Protein AF-0000000076774028 (afdb_homodimer)

Solvent-accessible surface area (backbone atoms only — not comparable to full-atom values): 18943 Å² total; per-residue (Å²): 120,75,76,62,80,65,64,81,66,74,78,71,76,79,80,78,81,82,82,86,83,81,84,88,82,79,85,92,82,70,87,71,85,62,40,46,76,57,14,47,72,92,68,48,65,67,33,100,79,39,90,52,57,87,68,39,78,46,74,68,21,42,54,43,44,49,37,28,36,72,63,52,28,40,65,53,51,48,52,55,46,70,61,39,60,78,89,48,33,66,61,47,50,52,38,45,36,50,50,24,46,30,36,70,77,33,72,69,63,36,53,42,67,56,51,44,50,49,50,52,50,46,63,61,45,48,61,50,39,52,50,30,52,51,53,49,64,63,50,51,54,59,57,59,52,48,51,52,50,53,57,55,54,58,54,55,61,66,72,105,118,74,79,62,80,65,64,82,67,73,77,71,73,76,77,75,78,79,76,85,76,83,80,83,85,86,75,92,66,78,85,65,70,83,40,53,46,56,11,46,85,77,66,42,74,70,41,102,79,45,89,46,57,90,69,38,74,45,73,68,20,42,55,42,43,50,35,28,37,72,62,49,28,41,66,53,51,49,53,56,46,69,59,40,60,77,88,48,33,65,61,46,51,51,38,44,33,48,49,22,46,31,35,68,76,34,71,72,62,36,52,42,66,57,52,43,50,50,51,52,48,46,60,59,45,49,59,50,39,52,52,33,50,50,53,50,63,64,53,48,55,60,60,54,54,53,52,52,54,53,54,55,57,52,55,58,60,68,72,104

pLDDT: mean 71.49, std 26.14, range [20.41, 97.69]

Structure (mmCIF, N/CA/C/O backbone):
data_AF-0000000076774028-model_v1
#
loop_
_entity.id
_entity.type
_entity.pdbx_description
1 polymer 'LOB domain-containing protein'
#
loop_
_atom_site.group_PDB
_atom_site.id
_atom_site.type_symbol
_atom_site.label_atom_id
_atom_site.label_alt_id
_atom_site.label_comp_id
_atom_site.label_asym_id
_atom_site.label_entity_id
_atom_site.label_seq_id
_atom_site.pdbx_PDB_ins_code
_atom_site.Cartn_x
_atom_site.Cartn_y
_atom_site.Cartn_z
_atom_site.occupancy
_atom_site.B_iso_or_equiv
_atom_site.auth_seq_id
_atom_site.auth_comp_id
_atom_site.auth_asym_id
_atom_site.auth_atom_id
_atom_site.pdbx_PDB_model_num
ATOM 1 N N . VAL A 1 1 ? -5.961 -2.348 17.656 1 23.72 1 VAL A N 1
ATOM 2 C CA . VAL A 1 1 ? -5.375 -2.574 16.344 1 23.72 1 VAL A CA 1
ATOM 3 C C . VAL A 1 1 ? -3.938 -2.066 16.312 1 23.72 1 VAL A C 1
ATOM 5 O O . VAL A 1 1 ? -3.699 -0.855 16.312 1 23.72 1 VAL A O 1
ATOM 8 N N . VAL A 1 2 ? -3.113 -2.629 17.047 1 24.62 2 VAL A N 1
ATOM 9 C CA . VAL A 1 2 ? -1.755 -2.211 17.375 1 24.62 2 VAL A CA 1
ATOM 10 C C . VAL A 1 2 ? -0.896 -2.201 16.125 1 24.62 2 VAL A C 1
ATOM 12 O O . VAL A 1 2 ? -0.731 -3.232 15.469 1 24.62 2 VAL A O 1
ATOM 15 N N . LEU A 1 3 ? -1.086 -1.104 15.469 1 32.94 3 LEU A N 1
ATOM 16 C CA . LEU A 1 3 ? -0.039 -0.969 14.461 1 32.94 3 LEU A CA 1
ATOM 17 C C . LEU A 1 3 ? 1.314 -1.392 15.023 1 32.94 3 LEU A C 1
ATOM 19 O O . LEU A 1 3 ? 1.949 -0.634 15.758 1 32.94 3 LEU A O 1
ATOM 23 N N . ASP A 1 4 ? 1.344 -2.559 15.531 1 26.98 4 ASP A N 1
ATOM 24 C CA . ASP A 1 4 ? 2.652 -3.008 15.992 1 26.98 4 ASP A CA 1
ATOM 25 C C . ASP A 1 4 ? 3.742 -2.66 14.977 1 26.98 4 ASP A C 1
ATOM 27 O O . ASP A 1 4 ? 3.568 -2.873 13.773 1 26.98 4 ASP A O 1
ATOM 31 N N . ARG A 1 5 ? 4.461 -1.726 15.336 1 31.7 5 ARG A N 1
ATOM 32 C CA . ARG A 1 5 ? 5.719 -1.331 14.711 1 31.7 5 ARG A CA 1
ATOM 33 C C . ARG A 1 5 ? 6.508 -2.551 14.25 1 31.7 5 ARG A C 1
ATOM 35 O O . ARG A 1 5 ? 7.434 -2.994 14.938 1 31.7 5 ARG A O 1
ATOM 42 N N . GLN A 1 6 ? 5.848 -3.625 13.891 1 27.67 6 GLN A N 1
ATOM 43 C CA . GLN A 1 6 ? 6.781 -4.668 13.477 1 27.67 6 GLN A CA 1
ATOM 44 C C . GLN A 1 6 ? 7.68 -4.188 12.344 1 27.67 6 GLN A C 1
ATOM 46 O O . GLN A 1 6 ? 7.199 -3.602 11.367 1 27.67 6 GLN A O 1
ATOM 51 N N . ALA A 1 7 ? 8.898 -3.973 12.641 1 30.02 7 ALA A N 1
ATOM 52 C CA . ALA A 1 7 ? 10.008 -3.748 11.703 1 30.02 7 ALA A CA 1
ATOM 53 C C . ALA A 1 7 ? 9.812 -4.555 10.43 1 30.02 7 ALA A C 1
ATOM 55 O O . ALA A 1 7 ? 9.312 -5.684 10.461 1 30.02 7 ALA A O 1
ATOM 56 N N . PRO A 1 8 ? 9.609 -3.871 9.328 1 33.44 8 PRO A N 1
ATOM 57 C CA . PRO A 1 8 ? 9.594 -4.711 8.133 1 33.44 8 PRO A CA 1
ATOM 58 C C . PRO A 1 8 ? 10.57 -5.879 8.219 1 33.44 8 PRO A C 1
ATOM 60 O O . PRO A 1 8 ? 11.758 -5.676 8.492 1 33.44 8 PRO A O 1
ATOM 63 N N . SER A 1 9 ? 10.203 -6.988 8.852 1 29 9 SER A N 1
ATOM 64 C CA . SER A 1 9 ? 11.07 -8.156 8.766 1 29 9 SER A CA 1
ATOM 65 C C . SER A 1 9 ? 11.82 -8.203 7.441 1 29 9 SER A C 1
ATOM 67 O O . SER A 1 9 ? 11.305 -7.75 6.418 1 29 9 SER A O 1
ATOM 69 N N . ALA A 1 10 ? 13.141 -8.43 7.438 1 29.02 10 ALA A N 1
ATOM 70 C CA . ALA A 1 10 ? 14.031 -8.75 6.324 1 29.02 10 ALA A CA 1
ATOM 71 C C . ALA A 1 10 ? 13.328 -9.625 5.289 1 29.02 10 ALA A C 1
ATOM 73 O O . ALA A 1 10 ? 12.711 -10.633 5.637 1 29.02 10 ALA A O 1
ATOM 74 N N . LEU A 1 11 ? 12.766 -9 4.316 1 34.31 11 LEU A N 1
ATOM 75 C CA . LEU A 1 11 ? 12.406 -9.805 3.148 1 34.31 11 LEU A CA 1
ATOM 76 C C . LEU A 1 11 ? 13.352 -10.992 2.998 1 34.31 11 LEU A C 1
ATOM 78 O O . LEU A 1 11 ? 14.562 -10.82 2.877 1 34.31 11 LEU A O 1
ATOM 82 N N . GLY A 1 12 ? 13.117 -12.078 3.691 1 27.77 12 GLY A N 1
ATOM 83 C CA . GLY A 1 12 ? 13.906 -13.297 3.604 1 27.77 12 GLY A CA 1
ATOM 84 C C . GLY A 1 12 ? 14.453 -13.555 2.211 1 27.77 12 GLY A C 1
ATOM 85 O O . GLY A 1 12 ? 13.75 -13.359 1.217 1 27.77 12 GLY A O 1
ATOM 86 N N . THR A 1 13 ? 15.695 -13.602 2.076 1 28.73 13 THR A N 1
ATOM 87 C CA . THR A 1 13 ? 16.453 -14.039 0.912 1 28.73 13 THR A CA 1
ATOM 88 C C . THR A 1 13 ? 15.898 -15.359 0.37 1 28.73 13 THR A C 1
ATOM 90 O O . THR A 1 13 ? 15.773 -16.328 1.11 1 28.73 13 THR A O 1
ATOM 93 N N . ILE A 1 14 ? 15.094 -15.305 -0.607 1 31.23 14 ILE A N 1
ATOM 94 C CA . ILE A 1 14 ? 14.789 -16.562 -1.289 1 31.23 14 ILE A CA 1
ATOM 95 C C . ILE A 1 14 ? 16.094 -17.281 -1.653 1 31.23 14 ILE A C 1
ATOM 97 O O . ILE A 1 14 ? 16.984 -16.688 -2.252 1 31.23 14 ILE A O 1
ATOM 101 N N . ASP A 1 15 ? 16.609 -18.312 -0.866 1 26.03 15 ASP A N 1
ATOM 102 C CA . ASP A 1 15 ? 17.703 -19.203 -1.229 1 26.03 15 ASP A CA 1
ATOM 103 C C . ASP A 1 15 ? 17.406 -19.922 -2.543 1 26.03 15 ASP A C 1
ATOM 105 O O . ASP A 1 15 ? 16.453 -20.703 -2.627 1 26.03 15 ASP A O 1
ATOM 109 N N . GLY A 1 16 ? 17.734 -19.516 -3.697 1 25.73 16 GLY A N 1
ATOM 110 C CA . GLY A 1 16 ? 17.734 -20.156 -5 1 25.73 16 GLY A CA 1
ATOM 111 C C . GLY A 1 16 ? 18.562 -21.438 -5.031 1 25.73 16 GLY A C 1
ATOM 112 O O . GLY A 1 16 ? 19.75 -21.406 -5.359 1 25.73 16 GLY A O 1
ATOM 113 N N . SER A 1 17 ? 18.391 -22.547 -4.234 1 24.58 17 SER A N 1
ATOM 114 C CA . SER A 1 17 ? 19.141 -23.75 -4.535 1 24.58 17 SER A CA 1
ATOM 115 C C . SER A 1 17 ? 18.641 -24.406 -5.816 1 24.58 17 SER A C 1
ATOM 117 O O . SER A 1 17 ? 17.5 -24.859 -5.891 1 24.58 17 SER A O 1
ATOM 119 N N . ALA A 1 18 ? 19.203 -24.234 -7.094 1 25.2 18 ALA A N 1
ATOM 120 C CA . ALA A 1 18 ? 19.109 -24.859 -8.406 1 25.2 18 ALA A CA 1
ATOM 121 C C . ALA A 1 18 ? 19.609 -26.312 -8.367 1 25.2 18 ALA A C 1
ATOM 123 O O . ALA A 1 18 ? 20.812 -26.547 -8.234 1 25.2 18 ALA A O 1
ATOM 124 N N . ALA A 1 19 ? 18.797 -27.422 -8.133 1 22.73 19 ALA A N 1
ATOM 125 C CA . ALA A 1 19 ? 19.188 -28.797 -8.469 1 22.73 19 ALA A CA 1
ATOM 126 C C . ALA A 1 19 ? 19.188 -29.016 -9.977 1 22.73 19 ALA A C 1
ATOM 128 O O . ALA A 1 19 ? 18.266 -28.562 -10.672 1 22.73 19 ALA A O 1
ATOM 129 N N . ALA A 1 20 ? 20.25 -29.641 -10.727 1 22 20 ALA A N 1
ATOM 130 C CA . ALA A 1 20 ? 20.734 -30.062 -12.039 1 22 20 ALA A CA 1
ATOM 131 C C . ALA A 1 20 ? 19.969 -31.281 -12.539 1 22 20 ALA A C 1
ATOM 133 O O . ALA A 1 20 ? 20.469 -32.406 -12.492 1 22 20 ALA A O 1
ATOM 134 N N . ALA A 1 21 ? 18.688 -31.625 -12.523 1 21.19 21 ALA A N 1
ATOM 135 C CA . ALA A 1 21 ? 18.344 -32.969 -13.016 1 21.19 21 ALA A CA 1
ATOM 136 C C . ALA A 1 21 ? 18.406 -33 -14.539 1 21.19 21 ALA A C 1
ATOM 138 O O . ALA A 1 21 ? 17.906 -32.125 -15.219 1 21.19 21 ALA A O 1
ATOM 139 N N . ALA A 1 22 ? 19.062 -34.062 -15.312 1 21.41 22 ALA A N 1
ATOM 140 C CA . ALA A 1 22 ? 19.516 -34.5 -16.625 1 21.41 22 ALA A CA 1
ATOM 141 C C . ALA A 1 22 ? 18.375 -35.188 -17.406 1 21.41 22 ALA A C 1
ATOM 143 O O . ALA A 1 22 ? 18.609 -35.875 -18.391 1 21.41 22 ALA A O 1
ATOM 144 N N . ALA A 1 23 ? 17.031 -35.031 -17.297 1 22.64 23 ALA A N 1
ATOM 145 C CA . ALA A 1 23 ? 16.219 -36.094 -17.875 1 22.64 23 ALA A CA 1
ATOM 146 C C . ALA A 1 23 ? 16.297 -36.094 -19.406 1 22.64 23 ALA A C 1
ATOM 148 O O . ALA A 1 23 ? 16.531 -35.031 -20 1 22.64 23 ALA A O 1
ATOM 149 N N . ALA A 1 24 ? 16.062 -37.281 -20.188 1 24.08 24 ALA A N 1
ATOM 150 C CA . ALA A 1 24 ? 16.25 -37.938 -21.469 1 24.08 24 ALA A CA 1
ATOM 151 C C . ALA A 1 24 ? 15.055 -37.719 -22.391 1 24.08 24 ALA A C 1
ATOM 153 O O . ALA A 1 24 ? 13.938 -38.156 -22.109 1 24.08 24 ALA A O 1
ATOM 154 N N . GLY A 1 25 ? 14.742 -36.469 -23.172 1 25.8 25 GLY A N 1
ATOM 155 C CA . GLY A 1 25 ? 13.734 -36.125 -24.172 1 25.8 25 GLY A CA 1
ATOM 156 C C . GLY A 1 25 ? 13.812 -36.969 -25.422 1 25.8 25 GLY A C 1
ATOM 157 O O . GLY A 1 25 ? 14.812 -36.938 -26.141 1 25.8 25 GLY A O 1
ATOM 158 N N . GLY A 1 26 ? 13.07 -38 -25.578 1 25.94 26 GLY A N 1
ATOM 159 C CA . GLY A 1 26 ? 12.852 -38.719 -26.828 1 25.94 26 GLY A CA 1
ATOM 160 C C . GLY A 1 26 ? 12.281 -37.844 -27.922 1 25.94 26 GLY A C 1
ATOM 161 O O . GLY A 1 26 ? 11.922 -36.688 -27.688 1 25.94 26 GLY A O 1
ATOM 162 N N . VAL A 1 27 ? 11.125 -38.156 -28.953 1 28.19 27 VAL A N 1
ATOM 163 C CA . VAL A 1 27 ? 10.781 -38.062 -30.375 1 28.19 27 VAL A CA 1
ATOM 164 C C . VAL A 1 27 ? 10.258 -36.656 -30.688 1 28.19 27 VAL A C 1
ATOM 166 O O . VAL A 1 27 ? 9.977 -35.875 -29.766 1 28.19 27 VAL A O 1
ATOM 169 N N . ALA A 1 28 ? 8.922 -36.469 -31.625 1 33.41 28 ALA A N 1
ATOM 170 C CA . ALA A 1 28 ? 8.633 -35.469 -32.625 1 33.41 28 ALA A CA 1
ATOM 171 C C . ALA A 1 28 ? 8.555 -34.062 -32 1 33.41 28 ALA A C 1
ATOM 173 O O . ALA A 1 28 ? 8.016 -33.906 -30.906 1 33.41 28 ALA A O 1
ATOM 174 N N . ALA A 1 29 ? 8.859 -32.906 -32.812 1 32.91 29 ALA A N 1
ATOM 175 C CA . ALA A 1 29 ? 9.82 -31.875 -32.5 1 32.91 29 ALA A CA 1
ATOM 176 C C . ALA A 1 29 ? 9.117 -30.625 -31.969 1 32.91 29 ALA A C 1
ATOM 178 O O . ALA A 1 29 ? 9.57 -30 -31.016 1 32.91 29 ALA A O 1
ATOM 179 N N . GLY A 1 30 ? 8.148 -29.859 -32.969 1 32.75 30 GLY A N 1
ATOM 180 C CA . GLY A 1 30 ? 8.109 -28.406 -32.875 1 32.75 30 GLY A CA 1
ATOM 181 C C . GLY A 1 30 ? 7.344 -27.906 -31.656 1 32.75 30 GLY A C 1
ATOM 182 O O . GLY A 1 30 ? 7.355 -28.547 -30.594 1 32.75 30 GLY A O 1
ATOM 183 N N . VAL A 1 31 ? 5.855 -26.969 -31.688 1 39.97 31 VAL A N 1
ATOM 184 C CA . VAL A 1 31 ? 6.273 -25.75 -31 1 39.97 31 VAL A CA 1
ATOM 185 C C . VAL A 1 31 ? 6.508 -26.047 -29.516 1 39.97 31 VAL A C 1
ATOM 187 O O . VAL A 1 31 ? 5.57 -26.406 -28.797 1 39.97 31 VAL A O 1
ATOM 190 N N . ALA A 1 32 ? 7.055 -26.578 -29.031 1 44.78 32 ALA A N 1
ATOM 191 C CA . ALA A 1 32 ? 6.875 -27.328 -27.781 1 44.78 32 ALA A CA 1
ATOM 192 C C . ALA A 1 32 ? 6.133 -26.5 -26.75 1 44.78 32 ALA A C 1
ATOM 194 O O . ALA A 1 32 ? 6.637 -26.281 -25.641 1 44.78 32 ALA A O 1
ATOM 195 N N . GLY A 1 33 ? 5.184 -25.375 -26.828 1 53.81 33 GLY A N 1
ATOM 196 C CA . GLY A 1 33 ? 5.051 -24.719 -25.547 1 53.81 33 GLY A CA 1
ATOM 197 C C . GLY A 1 33 ? 4.137 -25.453 -24.578 1 53.81 33 GLY A C 1
ATOM 198 O O . GLY A 1 33 ? 2.938 -25.578 -24.828 1 53.81 33 GLY A O 1
ATOM 199 N N . SER A 1 34 ? 4.105 -26.125 -23.531 1 56.19 34 SER A N 1
ATOM 200 C CA . SER A 1 34 ? 3.951 -26.875 -22.297 1 56.19 34 SER A CA 1
ATOM 201 C C . SER A 1 34 ? 3.303 -26.016 -21.203 1 56.19 34 SER A C 1
ATOM 203 O O . SER A 1 34 ? 3.502 -24.812 -21.156 1 56.19 34 SER A O 1
ATOM 205 N N . PRO A 1 35 ? 3.414 -26.641 -19.812 1 66 35 PRO A N 1
ATOM 206 C CA . PRO A 1 35 ? 2.73 -26.219 -18.578 1 66 35 PRO A CA 1
ATOM 207 C C . PRO A 1 35 ? 3.184 -24.844 -18.094 1 66 35 PRO A C 1
ATOM 209 O O . PRO A 1 35 ? 4.387 -24.562 -18.031 1 66 35 PRO A O 1
ATOM 212 N N . CYS A 1 36 ? 2.717 -23.75 -17.281 1 61.78 36 CYS A N 1
ATOM 213 C CA . CYS A 1 36 ? 2.691 -22.594 -16.375 1 61.78 36 CYS A CA 1
ATOM 214 C C . CYS A 1 36 ? 1.339 -22.469 -15.688 1 61.78 36 CYS A C 1
ATOM 216 O O . CYS A 1 36 ? 0.417 -23.234 -15.977 1 61.78 36 CYS A O 1
ATOM 218 N N . GLY A 1 37 ? -0.273 -22.406 -15.812 1 57.94 37 GLY A N 1
ATOM 219 C CA . GLY A 1 37 ? -0.518 -21.547 -14.656 1 57.94 37 GLY A CA 1
ATOM 220 C C . GLY A 1 37 ? -0.641 -22.328 -13.359 1 57.94 37 GLY A C 1
ATOM 221 O O . GLY A 1 37 ? -1.404 -21.953 -12.469 1 57.94 37 GLY A O 1
ATOM 222 N N . ALA A 1 38 ? 1.587 -21.594 -12.438 1 58.78 38 ALA A N 1
ATOM 223 C CA . ALA A 1 38 ? 2.096 -22.391 -11.32 1 58.78 38 ALA A CA 1
ATOM 224 C C . ALA A 1 38 ? 2.23 -23.859 -11.711 1 58.78 38 ALA A C 1
ATOM 226 O O . ALA A 1 38 ? 1.266 -24.484 -12.164 1 58.78 38 ALA A O 1
ATOM 227 N N . CYS A 1 39 ? 2.645 -23.906 -12.789 1 62.38 39 CYS A N 1
ATOM 228 C CA . CYS A 1 39 ? 2.477 -24.953 -13.781 1 62.38 39 CYS A CA 1
ATOM 229 C C . CYS A 1 39 ? 1.551 -26.047 -13.266 1 62.38 39 CYS A C 1
ATOM 231 O O . CYS A 1 39 ? 1.8 -26.641 -12.211 1 62.38 39 CYS A O 1
ATOM 233 N N . LYS A 1 40 ? 0.585 -26.219 -13.336 1 55.66 40 LYS A N 1
ATOM 234 C CA . LYS A 1 40 ? -0.277 -27.219 -12.719 1 55.66 40 LYS A CA 1
ATOM 235 C C . LYS A 1 40 ? -0.469 -26.938 -11.234 1 55.66 40 LYS A C 1
ATOM 237 O O . LYS A 1 40 ? 0.408 -27.234 -10.422 1 55.66 40 LYS A O 1
ATOM 242 N N . PHE A 1 41 ? -0.557 -25.875 -11.016 1 58.47 41 PHE A N 1
ATOM 243 C CA . PHE A 1 41 ? -0.371 -25.203 -9.734 1 58.47 41 PHE A CA 1
ATOM 244 C C . PHE A 1 41 ? 0.012 -26.203 -8.648 1 58.47 41 PHE A C 1
ATOM 246 O O . PHE A 1 41 ? -0.857 -26.812 -8.039 1 58.47 41 PHE A O 1
ATOM 253 N N . LEU A 1 42 ? 1.742 -26.359 -8.82 1 58.03 42 LEU A N 1
ATOM 254 C CA . LEU A 1 42 ? 2.762 -26.969 -7.973 1 58.03 42 LEU A CA 1
ATOM 255 C C . LEU A 1 42 ? 2.916 -28.453 -8.289 1 58.03 42 LEU A C 1
ATOM 257 O O . LEU A 1 42 ? 3.609 -29.172 -7.57 1 58.03 42 LEU A O 1
ATOM 261 N N . ARG A 1 43 ? 1.459 -28.812 -10.07 1 82.12 43 ARG A N 1
ATOM 262 C CA . ARG A 1 43 ? 1.806 -30.156 -10.523 1 82.12 43 ARG A CA 1
ATOM 263 C C . ARG A 1 43 ? 2.482 -30.125 -11.883 1 82.12 43 ARG A C 1
ATOM 265 O O . ARG A 1 43 ? 2.1 -30.859 -12.797 1 82.12 43 ARG A O 1
ATOM 272 N N . ARG A 1 44 ? 3.305 -29.594 -12.117 1 57.66 44 ARG A N 1
ATOM 273 C CA . ARG A 1 44 ? 4.062 -28.734 -13.023 1 57.66 44 ARG A CA 1
ATOM 274 C C . ARG A 1 44 ? 4.684 -29.562 -14.148 1 57.66 44 ARG A C 1
ATOM 276 O O . ARG A 1 44 ? 5.617 -30.328 -13.922 1 57.66 44 ARG A O 1
ATOM 283 N N . ARG A 1 45 ? 4.602 -29.938 -15.406 1 80.69 45 ARG A N 1
ATOM 284 C CA . ARG A 1 45 ? 5.496 -30.297 -16.5 1 80.69 45 ARG A CA 1
ATOM 285 C C . ARG A 1 45 ? 5.828 -29.078 -17.359 1 80.69 45 ARG A C 1
ATOM 287 O O . ARG A 1 45 ? 5.758 -29.141 -18.578 1 80.69 45 ARG A O 1
ATOM 294 N N . CYS A 1 46 ? 7.102 -28.188 -16.266 1 86.62 46 CYS A N 1
ATOM 295 C CA . CYS A 1 46 ? 7.461 -26.875 -16.766 1 86.62 46 CYS A CA 1
ATOM 296 C C . CYS A 1 46 ? 8.016 -26.969 -18.188 1 86.62 46 CYS A C 1
ATOM 298 O O . CYS A 1 46 ? 8.75 -27.906 -18.5 1 86.62 46 CYS A O 1
ATOM 300 N N . VAL A 1 47 ? 7.758 -25.828 -18.844 1 89.81 47 VAL A N 1
ATOM 301 C CA . VAL A 1 47 ? 8.438 -25.656 -20.125 1 89.81 47 VAL A CA 1
ATOM 302 C C . VAL A 1 47 ? 9.727 -24.859 -19.922 1 89.81 47 VAL A C 1
ATOM 304 O O . VAL A 1 47 ? 9.938 -24.266 -18.859 1 89.81 47 VAL A O 1
ATOM 307 N N . ALA A 1 48 ? 10.711 -24.766 -20.859 1 88.38 48 ALA A N 1
ATOM 308 C CA . ALA A 1 48 ? 12.016 -24.125 -20.734 1 88.38 48 ALA A CA 1
ATOM 309 C C . ALA A 1 48 ? 11.867 -22.641 -20.391 1 88.38 48 ALA A C 1
ATOM 311 O O . ALA A 1 48 ? 12.68 -22.094 -19.641 1 88.38 48 ALA A O 1
ATOM 312 N N . GLU A 1 49 ? 10.727 -22.016 -20.703 1 87.06 49 GLU A N 1
ATOM 313 C CA . GLU A 1 49 ? 10.609 -20.562 -20.531 1 87.06 49 GLU A CA 1
ATOM 314 C C . GLU A 1 49 ? 9.547 -20.219 -19.484 1 87.06 49 GLU A C 1
ATOM 316 O O . GLU A 1 49 ? 8.938 -19.156 -19.562 1 87.06 49 GLU A O 1
ATOM 321 N N . CYS A 1 50 ? 9.562 -21.094 -18.562 1 91.94 50 CYS A N 1
ATOM 322 C CA . CYS A 1 50 ? 8.516 -20.875 -17.578 1 91.94 50 CYS A CA 1
ATOM 323 C C . CYS A 1 50 ? 8.812 -19.625 -16.734 1 91.94 50 CYS A C 1
ATOM 325 O O . CYS A 1 50 ? 9.852 -19.562 -16.078 1 91.94 50 CYS A O 1
ATOM 327 N N . VAL A 1 51 ? 7.812 -18.766 -16.516 1 91.94 51 VAL A N 1
ATOM 328 C CA . VAL A 1 51 ? 8.031 -17.469 -15.906 1 91.94 51 VAL A CA 1
ATOM 329 C C . VAL A 1 51 ? 8.094 -17.609 -14.383 1 91.94 51 VAL A C 1
ATOM 331 O O . VAL A 1 51 ? 8.641 -16.75 -13.695 1 91.94 51 VAL A O 1
ATOM 334 N N . PHE A 1 52 ? 7.629 -18.75 -13.82 1 94.25 52 PHE A N 1
ATOM 335 C CA . PHE A 1 52 ? 7.48 -18.906 -12.383 1 94.25 52 PHE A CA 1
ATOM 336 C C . PHE A 1 52 ? 8.555 -19.828 -11.82 1 94.25 52 PHE A C 1
ATOM 338 O O . PHE A 1 52 ? 8.891 -19.75 -10.633 1 94.25 52 PHE A O 1
ATOM 345 N N . ALA A 1 53 ? 9.117 -20.672 -12.734 1 92.19 53 ALA A N 1
ATOM 346 C CA . ALA A 1 53 ? 10.008 -21.75 -12.312 1 92.19 53 ALA A CA 1
ATOM 347 C C . ALA A 1 53 ? 11.18 -21.203 -11.492 1 92.19 53 ALA A C 1
ATOM 349 O O . ALA A 1 53 ? 11.562 -21.797 -10.484 1 92.19 53 ALA A O 1
ATOM 350 N N . PRO A 1 54 ? 11.773 -20.094 -11.836 1 91.56 54 PRO A N 1
ATOM 351 C CA . PRO A 1 54 ? 12.938 -19.609 -11.086 1 91.56 54 PRO A CA 1
ATOM 352 C C . PRO A 1 54 ? 12.578 -19.172 -9.664 1 91.56 54 PRO A C 1
ATOM 354 O O . PRO A 1 54 ? 13.461 -19.062 -8.812 1 91.56 54 PRO A O 1
ATOM 357 N N . TYR A 1 55 ? 11.227 -19 -9.414 1 93.44 55 TYR A N 1
ATOM 358 C CA . TYR A 1 55 ? 10.898 -18.281 -8.188 1 93.44 55 TYR A CA 1
ATOM 359 C C . TYR A 1 55 ? 10.125 -19.156 -7.219 1 93.44 55 TYR A C 1
ATOM 361 O O . TYR A 1 55 ? 10.047 -18.859 -6.027 1 93.44 55 TYR A O 1
ATOM 369 N N . PHE A 1 56 ? 9.539 -20.203 -7.676 1 93.81 56 PHE A N 1
ATOM 370 C CA . PHE A 1 56 ? 8.586 -20.922 -6.84 1 93.81 56 PHE A CA 1
ATOM 371 C C . PHE A 1 56 ? 8.891 -22.422 -6.824 1 93.81 56 PHE A C 1
ATOM 373 O O . PHE A 1 56 ? 7.98 -23.25 -6.734 1 93.81 56 PHE A O 1
ATOM 380 N N . SER A 1 57 ? 10.086 -22.859 -6.992 1 84.94 57 SER A N 1
ATOM 381 C CA . SER A 1 57 ? 10.469 -24.266 -7.094 1 84.94 57 SER A CA 1
ATOM 382 C C . SER A 1 57 ? 10.578 -24.906 -5.715 1 84.94 57 SER A C 1
ATOM 384 O O . SER A 1 57 ? 10.531 -26.125 -5.59 1 84.94 57 SER A O 1
ATOM 386 N N . SER A 1 58 ? 10.695 -24.141 -4.531 1 86.25 58 SER A N 1
ATOM 387 C CA . SER A 1 58 ? 10.82 -24.641 -3.164 1 86.25 58 SER A CA 1
ATOM 388 C C . SER A 1 58 ? 9.453 -24.781 -2.504 1 86.25 58 SER A C 1
ATOM 390 O O . SER A 1 58 ? 8.445 -24.312 -3.043 1 86.25 58 SER A O 1
ATOM 392 N N . ASP A 1 59 ? 9.477 -25.578 -1.485 1 86.5 59 ASP A N 1
ATOM 393 C CA . ASP A 1 59 ? 8.219 -25.672 -0.745 1 86.5 59 ASP A CA 1
ATOM 394 C C . ASP A 1 59 ? 7.734 -24.297 -0.309 1 86.5 59 ASP A C 1
ATOM 396 O O . ASP A 1 59 ? 6.531 -24.016 -0.344 1 86.5 59 ASP A O 1
ATOM 400 N N . GLN A 1 60 ? 8.703 -23.516 0.144 1 90.25 60 GLN A N 1
ATOM 401 C CA . GLN A 1 60 ? 8.359 -22.141 0.491 1 90.25 60 GLN A CA 1
ATOM 402 C C . GLN A 1 60 ? 7.82 -21.375 -0.72 1 90.25 60 GLN A C 1
ATOM 404 O O . GLN A 1 60 ? 6.895 -20.578 -0.594 1 90.25 60 GLN A O 1
ATOM 409 N N . GLY A 1 61 ? 8.383 -21.734 -1.723 1 93 61 GLY A N 1
ATOM 410 C CA . GLY A 1 61 ? 7.91 -21.125 -2.961 1 93 61 GLY A CA 1
ATOM 411 C C . GLY A 1 61 ? 6.488 -21.531 -3.312 1 93 61 GLY A C 1
ATOM 412 O O . GLY A 1 61 ? 5.707 -20.703 -3.783 1 93 61 GLY A O 1
ATOM 413 N N . ALA A 1 62 ? 6.242 -22.844 -3.074 1 93.5 62 ALA A N 1
ATOM 414 C CA . ALA A 1 62 ? 4.891 -23.312 -3.367 1 93.5 62 ALA A CA 1
ATOM 415 C C . ALA A 1 62 ? 3.859 -22.594 -2.5 1 93.5 62 ALA A C 1
ATOM 417 O O . ALA A 1 62 ? 2.773 -22.25 -2.973 1 93.5 62 ALA A O 1
ATOM 418 N N . ALA A 1 63 ? 4.191 -22.406 -1.201 1 95.06 63 ALA A N 1
ATOM 419 C CA . ALA A 1 63 ? 3.285 -21.703 -0.298 1 95.06 63 ALA A CA 1
ATOM 420 C C . ALA A 1 63 ? 3.102 -20.25 -0.723 1 95.06 63 ALA A C 1
ATOM 422 O O . ALA A 1 63 ? 1.991 -19.719 -0.666 1 95.06 63 ALA A O 1
ATOM 423 N N . ARG A 1 64 ? 4.195 -19.641 -1.09 1 95.81 64 ARG A N 1
ATOM 424 C CA . ARG A 1 64 ? 4.145 -18.266 -1.562 1 95.81 64 ARG A CA 1
ATOM 425 C C . ARG A 1 64 ? 3.275 -18.141 -2.809 1 95.81 64 ARG A C 1
ATOM 427 O O . ARG A 1 64 ? 2.475 -17.219 -2.926 1 95.81 64 ARG A O 1
ATOM 434 N N . PHE A 1 65 ? 3.436 -19.125 -3.613 1 96.75 65 PHE A N 1
ATOM 435 C CA . PHE A 1 65 ? 2.637 -19.062 -4.832 1 96.75 65 PHE A CA 1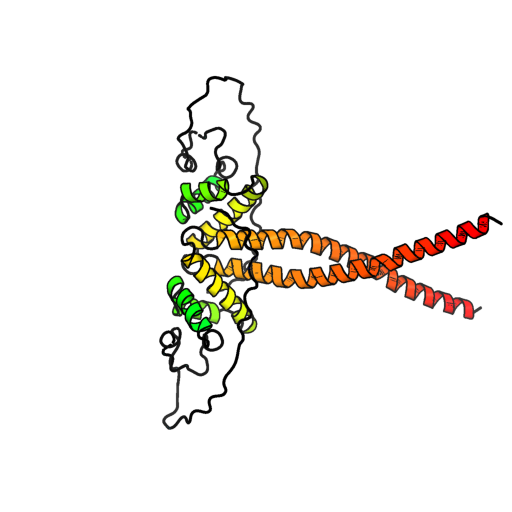
ATOM 436 C C . PHE A 1 65 ? 1.16 -19.281 -4.523 1 96.75 65 PHE A C 1
ATOM 438 O O . PHE A 1 65 ? 0.29 -18.703 -5.168 1 96.75 65 PHE A O 1
ATOM 445 N N . ALA A 1 66 ? 0.958 -20.172 -3.568 1 97.44 66 ALA A N 1
ATOM 446 C CA . ALA A 1 66 ? -0.436 -20.406 -3.199 1 97.44 66 ALA A CA 1
ATOM 447 C C . ALA A 1 66 ? -1.121 -19.109 -2.797 1 97.44 66 ALA A C 1
ATOM 449 O O . ALA A 1 66 ? -2.285 -18.875 -3.137 1 97.44 66 ALA A O 1
ATOM 450 N N . ALA A 1 67 ? -0.387 -18.266 -2.029 1 97.38 67 ALA A N 1
ATOM 451 C CA . ALA A 1 67 ? -0.93 -16.953 -1.645 1 97.38 67 ALA A CA 1
ATOM 452 C C . ALA A 1 67 ? -1.182 -16.078 -2.871 1 97.38 67 ALA A C 1
ATOM 454 O O . ALA A 1 67 ? -2.236 -15.453 -2.986 1 97.38 67 ALA A O 1
ATOM 455 N N . ILE A 1 68 ? -0.239 -16.094 -3.744 1 97.56 68 ILE A N 1
ATOM 456 C CA . ILE A 1 68 ? -0.348 -15.32 -4.973 1 97.56 68 ILE A CA 1
ATOM 457 C C . ILE A 1 68 ? -1.552 -15.797 -5.781 1 97.56 68 ILE A C 1
ATOM 459 O O . ILE A 1 68 ? -2.326 -14.977 -6.289 1 97.56 68 ILE A O 1
ATOM 463 N N . HIS A 1 69 ? -1.624 -17.078 -5.844 1 97.56 69 HIS A N 1
ATOM 464 C CA . HIS A 1 69 ? -2.697 -17.672 -6.633 1 97.56 69 HIS A CA 1
ATOM 465 C C . HIS A 1 69 ? -4.066 -17.312 -6.066 1 97.56 69 HIS A C 1
ATOM 467 O O . HIS A 1 69 ? -4.996 -17.016 -6.824 1 97.56 69 HIS A O 1
ATOM 473 N N . LYS A 1 70 ? -4.133 -17.391 -4.797 1 97.25 70 LYS A N 1
ATOM 474 C CA . LYS A 1 70 ? -5.41 -17.109 -4.152 1 97.25 70 LYS A CA 1
ATOM 475 C C . LYS A 1 70 ? -5.824 -15.664 -4.359 1 97.25 70 LYS A C 1
ATOM 477 O O . LYS A 1 70 ? -7.012 -15.367 -4.539 1 97.25 70 LYS A O 1
ATOM 482 N N . VAL A 1 71 ? -4.867 -14.719 -4.324 1 96.5 71 VAL A N 1
ATOM 483 C CA . VAL A 1 71 ? -5.18 -13.289 -4.309 1 96.5 71 VAL A CA 1
ATOM 484 C C . VAL A 1 71 ? -5.203 -12.75 -5.734 1 96.5 71 VAL A C 1
ATOM 486 O O . VAL A 1 71 ? -6.098 -11.984 -6.105 1 96.5 71 VAL A O 1
ATOM 489 N N . PHE A 1 72 ? -4.289 -13.188 -6.582 1 96.62 72 PHE A N 1
ATOM 490 C CA . PHE A 1 72 ? -4.113 -12.547 -7.879 1 96.62 72 PHE A CA 1
ATOM 491 C C . PHE A 1 72 ? -4.484 -13.508 -9.008 1 96.62 72 PHE A C 1
ATOM 493 O O . PHE A 1 72 ? -4.867 -13.07 -10.094 1 96.62 72 PHE A O 1
ATOM 500 N N . GLY A 1 73 ? -4.348 -14.742 -8.797 1 97 73 GLY A N 1
ATOM 501 C CA . GLY A 1 73 ? -4.402 -15.719 -9.883 1 97 73 GLY A CA 1
ATOM 502 C C . GLY A 1 73 ? -3.084 -15.867 -10.617 1 97 73 GLY A C 1
ATOM 503 O O . GLY A 1 73 ? -2.328 -14.906 -10.75 1 97 73 GLY A O 1
ATOM 504 N N . ALA A 1 74 ? -2.838 -17.078 -10.969 1 95.06 74 ALA A N 1
ATOM 505 C CA . ALA A 1 74 ? -1.591 -17.406 -11.656 1 95.06 74 ALA A CA 1
ATOM 506 C C . ALA A 1 74 ? -1.439 -16.594 -12.938 1 95.06 74 ALA A C 1
ATOM 508 O O . ALA A 1 74 ? -0.344 -16.125 -13.258 1 95.06 74 ALA A O 1
ATOM 509 N N . SER A 1 75 ? -2.605 -16.375 -13.695 1 94.25 75 SER A N 1
ATOM 510 C CA . SER A 1 75 ? -2.551 -15.688 -14.984 1 94.25 75 SER A CA 1
ATOM 511 C C . SER A 1 75 ? -2.176 -14.219 -14.812 1 94.25 75 SER A C 1
ATOM 513 O O . SER A 1 75 ? -1.354 -13.695 -15.562 1 94.25 75 SER A O 1
ATOM 515 N N . ASN A 1 76 ? -2.771 -13.625 -13.758 1 95.94 76 ASN A N 1
ATOM 516 C CA . ASN A 1 76 ? -2.477 -12.219 -13.516 1 95.94 76 ASN A CA 1
ATOM 517 C C . ASN A 1 76 ? -1.04 -12.023 -13.031 1 95.94 76 ASN A C 1
ATOM 519 O O . ASN A 1 76 ? -0.385 -11.047 -13.406 1 95.94 76 ASN A O 1
ATOM 523 N N . ALA A 1 77 ? -0.579 -12.898 -12.211 1 96.31 77 ALA A N 1
ATOM 524 C CA . ALA A 1 77 ? 0.808 -12.828 -11.758 1 96.31 77 ALA A CA 1
ATOM 525 C C . ALA A 1 77 ? 1.776 -12.984 -12.93 1 96.31 77 ALA A C 1
ATOM 527 O O . ALA A 1 77 ? 2.787 -12.281 -13 1 96.31 77 ALA A O 1
ATOM 528 N N . ALA A 1 78 ? 1.455 -13.945 -13.875 1 94.5 78 ALA A N 1
ATOM 529 C CA . ALA A 1 78 ? 2.314 -14.172 -15.031 1 94.5 78 ALA A CA 1
ATOM 530 C C . ALA A 1 78 ? 2.363 -12.938 -15.922 1 94.5 78 ALA A C 1
ATOM 532 O O . ALA A 1 78 ? 3.428 -12.57 -16.422 1 94.5 78 ALA A O 1
ATOM 533 N N . LYS A 1 79 ? 1.15 -12.328 -16.109 1 93.81 79 LYS A N 1
ATOM 534 C CA . LYS A 1 79 ? 1.069 -11.125 -16.922 1 93.81 79 LYS A CA 1
ATOM 535 C C . LYS A 1 79 ? 1.922 -10 -16.328 1 93.81 79 LYS A C 1
ATOM 537 O O . LYS A 1 79 ? 2.629 -9.305 -17.062 1 93.81 79 LYS A O 1
ATOM 542 N N . LEU A 1 80 ? 1.885 -9.898 -15.008 1 93.75 80 LEU A N 1
ATOM 543 C CA . LEU A 1 80 ? 2.652 -8.859 -14.328 1 93.75 80 LEU A CA 1
ATOM 544 C C . LEU A 1 80 ? 4.148 -9.062 -14.539 1 93.75 80 LEU A C 1
ATOM 546 O O . LEU A 1 80 ? 4.863 -8.125 -14.891 1 93.75 80 LEU A O 1
ATOM 550 N N . LEU A 1 81 ? 4.586 -10.227 -14.383 1 93.38 81 LEU A N 1
ATOM 551 C CA . LEU A 1 81 ? 6.008 -10.539 -14.492 1 93.38 81 LEU A CA 1
ATOM 552 C C . LEU A 1 81 ? 6.477 -10.414 -15.938 1 93.38 81 LEU A C 1
ATOM 554 O O . LEU A 1 81 ? 7.613 -10.008 -16.188 1 93.38 81 LEU A O 1
ATOM 558 N N . ALA A 1 82 ? 5.555 -10.82 -16.844 1 89.19 82 ALA A N 1
ATOM 559 C CA . ALA A 1 82 ? 5.906 -10.789 -18.266 1 89.19 82 ALA A CA 1
ATOM 560 C C . ALA A 1 82 ? 6.164 -9.359 -18.734 1 89.19 82 ALA A C 1
ATOM 562 O O . ALA A 1 82 ? 6.891 -9.141 -19.703 1 89.19 82 ALA A O 1
ATOM 563 N N . HIS A 1 83 ? 5.574 -8.344 -17.984 1 89.06 83 HIS A N 1
ATOM 564 C CA . HIS A 1 83 ? 5.688 -6.945 -18.391 1 89.06 83 HIS A CA 1
ATOM 565 C C . HIS A 1 83 ? 6.934 -6.301 -17.797 1 89.06 83 HIS A C 1
ATOM 567 O O . HIS A 1 83 ? 7.273 -5.164 -18.125 1 89.06 83 HIS A O 1
ATOM 573 N N . LEU A 1 84 ? 7.652 -7.016 -17 1 91.5 84 LEU A N 1
ATOM 574 C CA . LEU A 1 84 ? 8.812 -6.441 -16.312 1 91.5 84 LEU A CA 1
ATOM 575 C C . LEU A 1 84 ? 10.109 -6.953 -16.922 1 91.5 84 LEU A C 1
ATOM 577 O O . LEU A 1 84 ? 10.188 -8.102 -17.359 1 91.5 84 LEU A O 1
ATOM 581 N N . PRO A 1 85 ? 11.117 -5.988 -17.078 1 92.88 85 PRO A N 1
ATOM 582 C CA . PRO A 1 85 ? 12.438 -6.504 -17.422 1 92.88 85 PRO A CA 1
ATOM 583 C C . PRO A 1 85 ? 12.891 -7.633 -16.5 1 92.88 85 PRO A C 1
ATOM 585 O O . PRO A 1 85 ? 12.562 -7.641 -15.312 1 92.88 85 PRO A O 1
ATOM 588 N N . LEU A 1 86 ? 13.586 -8.625 -17.078 1 92.31 86 LEU A N 1
ATOM 589 C CA . LEU A 1 86 ? 14.023 -9.805 -16.344 1 92.31 86 LEU A CA 1
ATOM 590 C C . LEU A 1 86 ? 14.727 -9.414 -15.055 1 92.31 86 LEU A C 1
ATOM 592 O O . LEU A 1 86 ? 14.57 -10.094 -14.031 1 92.31 86 LEU A O 1
ATOM 596 N N . ALA A 1 87 ? 15.5 -8.344 -14.875 1 92.25 87 ALA A N 1
ATOM 597 C CA . ALA A 1 87 ? 16.312 -7.918 -13.734 1 92.25 87 ALA A CA 1
ATOM 598 C C . ALA A 1 87 ? 15.422 -7.492 -12.57 1 92.25 87 ALA A C 1
ATOM 600 O O . ALA A 1 87 ? 15.875 -7.453 -11.422 1 92.25 87 ALA A O 1
ATOM 601 N N . ASP A 1 88 ? 14.172 -7.102 -13.016 1 93.56 88 ASP A N 1
ATOM 602 C CA . ASP A 1 88 ? 13.281 -6.566 -11.992 1 93.56 88 ASP A CA 1
ATOM 603 C C . ASP A 1 88 ? 12.305 -7.637 -11.5 1 93.56 88 ASP A C 1
ATOM 605 O O . ASP A 1 88 ? 11.578 -7.426 -10.523 1 93.56 88 ASP A O 1
ATOM 609 N N . ARG A 1 89 ? 12.266 -8.758 -12.078 1 94.12 89 ARG A N 1
ATOM 610 C CA . ARG A 1 89 ? 11.219 -9.742 -11.828 1 94.12 89 ARG A CA 1
ATOM 611 C C . ARG A 1 89 ? 11.352 -10.336 -10.43 1 94.12 89 ARG A C 1
ATOM 613 O O . ARG A 1 89 ? 10.352 -10.609 -9.766 1 94.12 89 ARG A O 1
ATOM 620 N N . CYS A 1 90 ? 12.617 -10.539 -1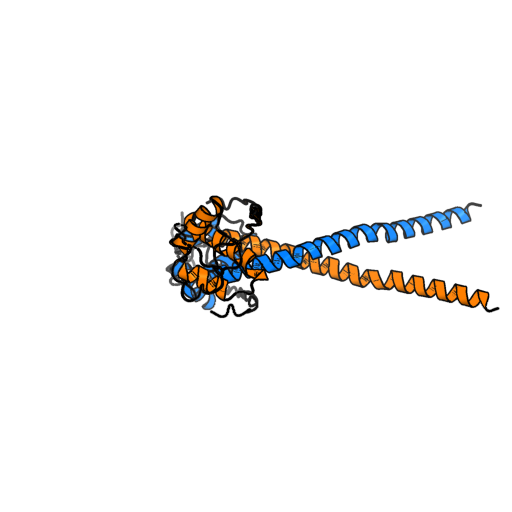0.023 1 92.56 90 CYS A N 1
ATOM 621 C CA . CYS A 1 90 ? 12.805 -11.125 -8.695 1 92.56 90 CYS A CA 1
ATOM 622 C C . CYS A 1 90 ? 12.188 -10.242 -7.617 1 92.56 90 CYS A C 1
ATOM 624 O O . CYS A 1 90 ? 11.438 -10.727 -6.77 1 92.56 90 CYS A O 1
ATOM 626 N N . GLU A 1 91 ? 12.492 -8.953 -7.742 1 92.81 91 GLU A N 1
ATOM 627 C CA . GLU A 1 91 ? 11.953 -8.016 -6.758 1 92.81 91 GLU A CA 1
ATOM 628 C C . GLU A 1 91 ? 10.438 -7.906 -6.875 1 92.81 91 GLU A C 1
ATOM 630 O O . GLU A 1 91 ? 9.734 -7.777 -5.867 1 92.81 91 GLU A O 1
ATOM 635 N N . ALA A 1 92 ? 9.969 -7.957 -8.016 1 95.19 92 ALA A N 1
ATOM 636 C CA . ALA A 1 92 ? 8.531 -7.879 -8.242 1 95.19 92 ALA A CA 1
ATOM 637 C C . ALA A 1 92 ? 7.816 -9.086 -7.629 1 95.19 92 ALA A C 1
ATOM 639 O O . ALA A 1 92 ? 6.723 -8.953 -7.074 1 95.19 92 ALA A O 1
ATOM 640 N N . VAL A 1 93 ? 8.438 -10.289 -7.785 1 95.69 93 VAL A N 1
ATOM 641 C CA . VAL A 1 93 ? 7.859 -11.5 -7.203 1 95.69 93 VAL A CA 1
ATOM 642 C C . VAL A 1 93 ? 7.766 -11.352 -5.684 1 95.69 93 VAL A C 1
ATOM 644 O O . VAL A 1 93 ? 6.754 -11.711 -5.078 1 95.69 93 VAL A O 1
ATOM 647 N N . VAL A 1 94 ? 8.805 -10.781 -5.074 1 93.38 94 VAL A N 1
ATOM 648 C CA . VAL A 1 94 ? 8.797 -10.539 -3.637 1 93.38 94 VAL A CA 1
ATOM 649 C C . VAL A 1 94 ? 7.66 -9.594 -3.273 1 93.38 94 VAL A C 1
ATOM 651 O O . VAL A 1 94 ? 6.926 -9.828 -2.312 1 93.38 94 VAL A O 1
ATOM 654 N N . THR A 1 95 ? 7.48 -8.547 -4.062 1 95.06 95 THR A N 1
ATOM 655 C CA . THR A 1 95 ? 6.473 -7.527 -3.793 1 95.06 95 THR A CA 1
ATOM 656 C C . THR A 1 95 ? 5.066 -8.109 -3.91 1 95.06 95 THR A C 1
ATOM 658 O O . THR A 1 95 ? 4.23 -7.91 -3.025 1 95.06 95 THR A O 1
ATOM 661 N N . ILE A 1 96 ? 4.863 -8.844 -4.98 1 96.62 96 ILE A N 1
ATOM 662 C CA . ILE A 1 96 ? 3.527 -9.383 -5.191 1 96.62 96 ILE A CA 1
ATOM 663 C C . ILE A 1 96 ? 3.219 -10.438 -4.129 1 96.62 96 ILE A C 1
ATOM 665 O O . ILE A 1 96 ? 2.072 -10.57 -3.693 1 96.62 96 ILE A O 1
ATOM 669 N N . THR A 1 97 ? 4.27 -11.242 -3.729 1 95.5 97 THR A N 1
ATOM 670 C CA . THR A 1 97 ? 4.086 -12.227 -2.664 1 95.5 97 THR A CA 1
ATOM 671 C C . THR A 1 97 ? 3.691 -11.539 -1.359 1 95.5 97 THR A C 1
ATOM 673 O O . THR A 1 97 ? 2.744 -11.961 -0.693 1 95.5 97 THR A O 1
ATOM 676 N N . TYR A 1 98 ? 4.422 -10.523 -1.016 1 92.5 98 TYR A N 1
ATOM 677 C CA . TYR A 1 98 ? 4.148 -9.789 0.214 1 92.5 98 TYR A CA 1
ATOM 678 C C . TYR A 1 98 ? 2.744 -9.188 0.192 1 92.5 98 TYR A C 1
ATOM 680 O O . TYR A 1 98 ? 2.025 -9.242 1.191 1 92.5 98 TYR A O 1
ATOM 688 N N . GLU A 1 99 ? 2.387 -8.562 -0.95 1 94.69 99 GLU A N 1
ATOM 689 C CA . GLU A 1 99 ? 1.056 -7.984 -1.088 1 94.69 99 GLU A CA 1
ATOM 690 C C . GLU A 1 99 ? -0.029 -9.047 -0.928 1 94.69 99 GLU A C 1
ATOM 692 O O . GLU A 1 99 ? -1.023 -8.82 -0.233 1 94.69 99 GLU A O 1
ATOM 697 N N . ALA A 1 100 ? 0.209 -10.172 -1.561 1 97.12 100 ALA A N 1
ATOM 698 C CA . ALA A 1 100 ? -0.765 -11.25 -1.455 1 97.12 100 ALA A CA 1
ATOM 699 C C . ALA A 1 100 ? -0.928 -11.703 -0.007 1 97.12 100 ALA A C 1
ATOM 701 O O . ALA A 1 100 ? -2.051 -11.836 0.487 1 97.12 100 ALA A O 1
ATOM 702 N N . GLN A 1 101 ? 0.19 -11.891 0.655 1 95.06 101 GLN A N 1
ATOM 703 C CA . GLN A 1 101 ? 0.163 -12.359 2.037 1 95.06 101 GLN A CA 1
ATOM 704 C C . GLN A 1 101 ? -0.489 -11.328 2.953 1 95.06 101 GLN A C 1
ATOM 706 O O . GLN A 1 101 ? -1.229 -11.688 3.871 1 95.06 101 GLN A O 1
ATOM 711 N N . SER A 1 102 ? -0.201 -10.094 2.707 1 93.5 102 SER A N 1
ATOM 712 C CA . SER A 1 102 ? -0.775 -9.023 3.523 1 93.5 102 SER A CA 1
ATOM 713 C C . SER A 1 102 ? -2.293 -8.977 3.377 1 93.5 102 SER A C 1
ATOM 715 O O . SER A 1 102 ? -3.012 -8.805 4.363 1 93.5 102 SER A O 1
ATOM 717 N N . ARG A 1 103 ? -2.779 -9.133 2.152 1 94.38 103 ARG A N 1
ATOM 718 C CA . ARG A 1 103 ? -4.215 -9.102 1.901 1 94.38 103 ARG A CA 1
ATOM 719 C C . ARG A 1 103 ? -4.91 -10.312 2.521 1 94.38 103 ARG A C 1
ATOM 721 O O . ARG A 1 103 ? -6.066 -10.227 2.936 1 94.38 103 ARG A O 1
ATOM 728 N N . LEU A 1 104 ? -4.172 -11.461 2.631 1 96.19 104 LEU A N 1
ATOM 729 C CA . LEU A 1 104 ? -4.742 -12.648 3.248 1 96.19 104 LEU A CA 1
ATOM 730 C C . LEU A 1 104 ? -4.777 -12.516 4.766 1 96.19 104 LEU A C 1
ATOM 732 O O . LEU A 1 104 ? -5.727 -12.969 5.414 1 96.19 104 LEU A O 1
ATOM 736 N N . ARG A 1 105 ? -3.707 -11.914 5.355 1 95.75 105 ARG A N 1
ATOM 737 C CA . ARG A 1 105 ? -3.604 -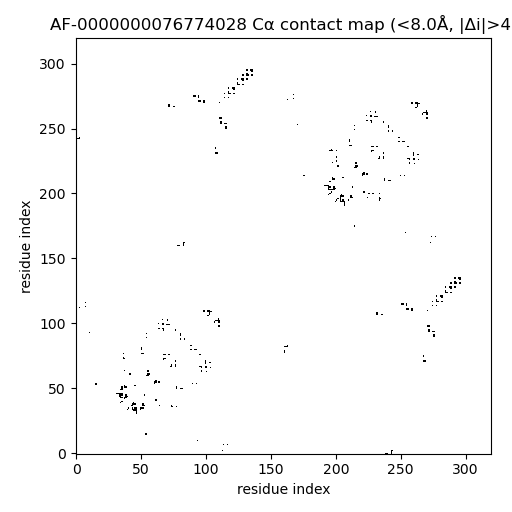11.75 6.801 1 95.75 105 ARG A CA 1
ATOM 738 C C . ARG A 1 105 ? -4.566 -10.672 7.297 1 95.75 105 ARG A C 1
ATOM 740 O O . ARG A 1 105 ? -5.16 -10.812 8.367 1 95.75 105 ARG A O 1
ATOM 747 N N . ASP A 1 106 ? -4.641 -9.562 6.496 1 94.31 106 ASP A N 1
ATOM 748 C CA . ASP A 1 106 ? -5.508 -8.438 6.824 1 94.31 106 ASP A CA 1
ATOM 749 C C . ASP A 1 106 ? -6.332 -8.008 5.609 1 94.31 106 ASP A C 1
ATOM 751 O O . ASP A 1 106 ? -5.941 -7.09 4.883 1 94.31 106 ASP A O 1
ATOM 755 N N . PRO A 1 107 ? -7.504 -8.602 5.484 1 92.81 107 PRO A N 1
ATOM 756 C CA . PRO A 1 107 ? -8.297 -8.336 4.281 1 92.81 107 PRO A CA 1
ATOM 757 C C . PRO A 1 107 ? -8.852 -6.918 4.234 1 92.81 107 PRO A C 1
ATOM 759 O O . PRO A 1 107 ? -9.227 -6.43 3.168 1 92.81 107 PRO A O 1
ATOM 762 N N . VAL A 1 108 ? -8.844 -6.273 5.328 1 92.81 108 VAL A N 1
ATOM 763 C CA . VAL A 1 108 ? -9.445 -4.949 5.379 1 92.81 108 VAL A CA 1
ATOM 764 C C . VAL A 1 108 ? -8.422 -3.896 4.953 1 92.81 108 VAL A C 1
ATOM 766 O O . VAL A 1 108 ? -8.617 -3.199 3.957 1 92.81 108 VAL A O 1
ATOM 769 N N . TYR A 1 109 ? -7.258 -3.828 5.57 1 93 109 TYR A N 1
ATOM 770 C CA . TYR A 1 109 ? -6.312 -2.736 5.359 1 93 109 TYR A CA 1
ATOM 771 C C . TYR A 1 109 ? -5.258 -3.121 4.328 1 93 109 TYR A C 1
ATOM 773 O O . TYR A 1 109 ? -4.59 -2.252 3.762 1 93 109 TYR A O 1
ATOM 781 N N . GLY A 1 110 ? -5.117 -4.441 4.184 1 91.69 110 GLY A N 1
ATOM 782 C CA . GLY A 1 110 ? -4.133 -4.875 3.205 1 91.69 110 GLY A CA 1
ATOM 783 C C . GLY A 1 110 ? -2.732 -4.371 3.504 1 91.69 110 GLY A C 1
ATOM 784 O O . GLY A 1 110 ? -2.203 -4.602 4.594 1 91.69 110 GLY A O 1
ATOM 785 N N . CYS A 1 111 ? -2.211 -3.584 2.633 1 93.12 111 CYS A N 1
ATOM 786 C CA . CYS A 1 111 ? -0.813 -3.176 2.729 1 93.12 111 CYS A CA 1
ATOM 787 C C . CYS A 1 111 ? -0.696 -1.754 3.262 1 93.12 111 CYS A C 1
ATOM 789 O O . CYS A 1 111 ? 0.357 -1.126 3.143 1 93.12 111 CYS A O 1
ATOM 791 N N . VAL A 1 112 ? -1.771 -1.22 3.867 1 94.19 112 VAL A N 1
ATOM 792 C CA . VAL A 1 112 ? -1.779 0.168 4.32 1 94.19 112 VAL A CA 1
ATOM 793 C C . VAL A 1 112 ? -0.61 0.409 5.27 1 94.19 112 VAL A C 1
ATOM 795 O O . VAL A 1 112 ? 0.142 1.372 5.109 1 94.19 112 VAL A O 1
ATOM 798 N N . ALA A 1 113 ? -0.426 -0.514 6.191 1 91.81 113 ALA A N 1
ATOM 799 C CA . ALA A 1 113 ? 0.637 -0.35 7.184 1 91.81 113 ALA A CA 1
ATOM 800 C C . ALA A 1 113 ? 2.012 -0.424 6.527 1 91.81 113 ALA A C 1
ATOM 802 O O . ALA A 1 113 ? 2.924 0.32 6.895 1 91.81 113 ALA A O 1
ATOM 803 N N . GLN A 1 114 ? 2.158 -1.313 5.617 1 92.56 114 GLN A N 1
ATOM 804 C CA . GLN A 1 114 ? 3.434 -1.482 4.926 1 92.56 114 GLN A CA 1
ATOM 805 C C . GLN A 1 114 ? 3.76 -0.265 4.066 1 92.56 114 GLN A C 1
ATOM 807 O O . GLN A 1 114 ? 4.895 0.211 4.059 1 92.56 114 GLN A O 1
ATOM 812 N N . ILE A 1 115 ? 2.791 0.174 3.322 1 94.5 115 ILE A N 1
ATOM 813 C CA . ILE A 1 115 ? 2.984 1.343 2.473 1 94.5 115 ILE A CA 1
ATOM 814 C C . ILE A 1 115 ? 3.357 2.549 3.33 1 94.5 115 ILE A C 1
ATOM 816 O O . ILE A 1 115 ? 4.297 3.283 3.006 1 94.5 115 ILE A O 1
ATOM 820 N N . PHE A 1 116 ? 2.666 2.77 4.434 1 95 116 PHE A N 1
ATOM 821 C CA . PHE A 1 116 ? 2.953 3.863 5.355 1 95 116 PHE A CA 1
ATOM 822 C C . PHE A 1 116 ? 4.387 3.783 5.863 1 95 116 PHE A C 1
ATOM 824 O O . PHE A 1 116 ? 5.105 4.785 5.863 1 95 116 PHE A O 1
ATOM 831 N N . ALA A 1 117 ? 4.848 2.561 6.234 1 93.62 117 ALA A N 1
ATOM 832 C CA . ALA A 1 117 ? 6.207 2.369 6.734 1 93.62 117 ALA A CA 1
ATOM 833 C C . ALA A 1 117 ? 7.238 2.697 5.656 1 93.62 117 ALA A C 1
ATOM 835 O O . ALA A 1 117 ? 8.25 3.346 5.938 1 93.62 117 ALA A O 1
ATOM 836 N N . LEU A 1 118 ? 6.957 2.256 4.43 1 93.56 118 LEU A N 1
ATOM 837 C CA . LEU A 1 118 ? 7.871 2.529 3.324 1 93.56 118 LEU A CA 1
ATOM 838 C C . LEU A 1 118 ? 7.953 4.027 3.047 1 93.56 118 LEU A C 1
ATOM 840 O O . LEU A 1 118 ? 9.047 4.566 2.84 1 93.56 118 LEU A O 1
ATOM 844 N N . GLN A 1 119 ? 6.809 4.664 3.143 1 92.44 119 GLN A N 1
ATOM 845 C CA . GLN A 1 119 ? 6.77 6.105 2.934 1 92.44 119 GLN A CA 1
ATOM 846 C C . GLN A 1 119 ? 7.551 6.84 4.02 1 92.44 119 GLN A C 1
ATOM 848 O O . GLN A 1 119 ? 8.281 7.789 3.734 1 92.44 119 GLN A O 1
ATOM 853 N N . GLN A 1 120 ? 7.43 6.426 5.219 1 90.69 120 GLN A N 1
ATOM 854 C CA . GLN A 1 120 ? 8.172 7.031 6.316 1 90.69 120 GLN A CA 1
ATOM 855 C C . GLN A 1 120 ? 9.672 6.836 6.141 1 90.69 120 GLN A C 1
ATOM 857 O O . GLN A 1 120 ? 10.461 7.742 6.422 1 90.69 120 GLN A O 1
ATOM 862 N N . GLN A 1 121 ? 9.992 5.625 5.641 1 90.62 121 GLN A N 1
ATOM 863 C CA . GLN A 1 121 ? 11.406 5.352 5.406 1 90.62 121 GLN A CA 1
ATOM 864 C C . GLN A 1 121 ? 11.977 6.293 4.352 1 90.62 121 GLN A C 1
ATOM 866 O O . GLN A 1 121 ? 13.047 6.871 4.547 1 90.62 121 GLN A O 1
ATOM 871 N N . VAL A 1 122 ? 11.242 6.48 3.311 1 92.56 122 VAL A N 1
ATOM 872 C CA . VAL A 1 122 ? 11.688 7.367 2.24 1 92.56 122 VAL A CA 1
ATOM 873 C C . VAL A 1 122 ? 11.789 8.797 2.764 1 92.56 122 VAL A C 1
ATOM 875 O O . VAL A 1 122 ? 12.766 9.5 2.496 1 92.56 122 VAL A O 1
ATOM 878 N N . ARG A 1 123 ? 10.875 9.188 3.592 1 90.69 123 ARG A N 1
ATOM 879 C CA . ARG A 1 123 ? 10.844 10.539 4.133 1 90.69 123 ARG A CA 1
ATOM 880 C C . ARG A 1 123 ? 12.039 10.789 5.047 1 90.69 123 ARG A C 1
ATOM 882 O O . ARG A 1 123 ? 12.586 11.898 5.07 1 90.69 123 ARG A O 1
ATOM 889 N N . ARG A 1 124 ? 12.445 9.781 5.684 1 88.25 124 ARG A N 1
ATOM 890 C CA . ARG A 1 124 ? 13.555 9.922 6.621 1 88.25 124 ARG A CA 1
ATOM 891 C C . ARG A 1 124 ? 14.891 9.891 5.891 1 88.25 124 ARG A C 1
ATOM 893 O O . ARG A 1 124 ? 15.844 10.562 6.301 1 88.25 124 ARG A O 1
ATOM 900 N N . LEU A 1 125 ? 14.867 9.172 4.766 1 89.19 125 LEU A N 1
ATOM 901 C CA . LEU A 1 125 ? 16.125 8.969 4.066 1 89.19 125 LEU A CA 1
ATOM 902 C C . LEU A 1 125 ? 16.438 10.141 3.137 1 89.19 125 LEU A C 1
ATOM 904 O O . LEU A 1 125 ? 17.609 10.508 2.963 1 89.19 125 LEU A O 1
ATOM 908 N N . VAL A 1 126 ? 15.531 10.781 2.672 1 89.81 126 VAL A N 1
ATOM 909 C CA . VAL A 1 126 ? 15.711 11.773 1.615 1 89.81 126 VAL A CA 1
ATOM 910 C C . VAL A 1 126 ? 16.469 12.977 2.164 1 89.81 126 VAL A C 1
ATOM 912 O O . VAL A 1 126 ? 17.469 13.398 1.594 1 89.81 126 VAL A O 1
ATOM 915 N N . PRO A 1 127 ? 16 13.555 3.285 1 86.12 127 PRO A N 1
ATOM 916 C CA . PRO A 1 127 ? 16.766 14.703 3.795 1 86.12 127 PRO A CA 1
ATOM 917 C C . PRO A 1 127 ? 18.188 14.336 4.164 1 86.12 127 PRO A C 1
ATOM 919 O O . PRO A 1 127 ? 19.109 15.141 3.977 1 86.12 127 PRO A O 1
ATOM 922 N N . PHE A 1 128 ? 18.328 13.188 4.609 1 83.12 128 PHE A N 1
ATOM 923 C CA . PHE A 1 128 ? 19.672 12.734 4.945 1 83.12 128 PHE A CA 1
ATOM 924 C C . PHE A 1 128 ? 20.531 12.602 3.693 1 83.12 128 PHE A C 1
ATOM 926 O O . PHE A 1 128 ? 21.703 12.992 3.689 1 83.12 128 PHE A O 1
ATOM 933 N N . PHE A 1 129 ? 19.938 12.109 2.699 1 83.88 129 PHE A N 1
ATOM 934 C CA . PHE A 1 129 ? 20.641 11.984 1.425 1 83.88 129 PHE A CA 1
ATOM 935 C C . PHE A 1 129 ? 21.078 13.352 0.918 1 83.88 129 PHE A C 1
ATOM 937 O O . PHE A 1 129 ? 22.25 13.539 0.562 1 83.88 129 PHE A O 1
ATOM 944 N N . PHE A 1 130 ? 20.234 14.25 0.996 1 85.44 130 PHE A N 1
ATOM 945 C CA . PHE A 1 130 ? 20.562 15.57 0.482 1 85.44 130 PHE A CA 1
ATOM 946 C C . PHE A 1 130 ? 21.625 16.25 1.36 1 85.44 130 PHE A C 1
ATOM 948 O O . PHE A 1 130 ? 22.531 16.906 0.854 1 85.44 130 PHE A O 1
ATOM 955 N N . PHE A 1 131 ? 21.562 16.031 2.65 1 85.12 131 PHE A N 1
ATOM 956 C CA . PHE A 1 131 ? 22.547 16.578 3.566 1 85.12 131 PHE A CA 1
ATOM 957 C C . PHE A 1 131 ? 23.938 16.016 3.271 1 85.12 131 PHE A C 1
ATOM 959 O O . PHE A 1 131 ? 24.891 16.766 3.074 1 85.12 131 PHE A O 1
ATOM 966 N N . PHE A 1 132 ? 23.984 14.766 3.059 1 82.88 132 PHE A N 1
ATOM 967 C CA . PHE A 1 132 ? 25.266 14.125 2.861 1 82.88 132 PHE A CA 1
ATOM 968 C C . PHE A 1 132 ? 25.781 14.367 1.448 1 82.88 132 PHE A C 1
ATOM 970 O O . PHE A 1 132 ? 27 14.5 1.236 1 82.88 132 PHE A O 1
ATOM 977 N N . PHE A 1 133 ? 24.891 14.445 0.56 1 82 133 PHE A N 1
ATOM 978 C CA . PHE A 1 133 ? 25.234 14.766 -0.816 1 82 133 PHE A CA 1
ATOM 979 C C . PHE A 1 133 ? 25.844 16.156 -0.905 1 82 133 PHE A C 1
ATOM 981 O O . PHE A 1 133 ? 26.922 16.344 -1.501 1 82 133 PHE A O 1
ATOM 988 N N . PHE A 1 134 ? 25.234 17.109 -0.248 1 82.38 134 PHE A N 1
ATOM 989 C CA . PHE A 1 134 ? 25.719 18.484 -0.227 1 82.38 134 PHE A CA 1
ATOM 990 C C . PHE A 1 134 ? 27.062 18.578 0.483 1 82.38 134 PHE A C 1
ATOM 992 O O . PHE A 1 134 ? 28 19.203 -0.02 1 82.38 134 PHE A O 1
ATOM 999 N N . PHE A 1 135 ? 27.219 17.953 1.591 1 77.75 135 PHE A N 1
ATOM 1000 C CA . PHE A 1 135 ? 28.469 17.938 2.357 1 77.75 135 PHE A CA 1
ATOM 1001 C C . PHE A 1 135 ? 29.594 17.297 1.559 1 77.75 135 PHE A C 1
ATOM 1003 O O . PHE A 1 135 ? 30.719 17.812 1.545 1 77.75 135 PHE A O 1
ATOM 1010 N N . PHE A 1 136 ? 29.281 16.234 0.833 1 77.5 136 PHE A N 1
ATOM 1011 C CA . PHE A 1 136 ? 30.266 15.508 0.03 1 77.5 136 PHE A CA 1
ATOM 1012 C C . PHE A 1 136 ? 30.766 16.375 -1.115 1 77.5 136 PHE A C 1
ATOM 1014 O O . PHE A 1 136 ? 31.969 16.484 -1.33 1 77.5 136 PHE A O 1
ATOM 1021 N N . PHE A 1 137 ? 29.953 17.047 -1.787 1 77.5 137 PHE A N 1
ATOM 1022 C CA . PHE A 1 137 ? 30.359 17.812 -2.959 1 77.5 137 PHE A CA 1
ATOM 1023 C C . PHE A 1 137 ? 30.984 19.156 -2.547 1 77.5 137 PHE A C 1
ATOM 1025 O O . PHE A 1 137 ? 31.797 19.719 -3.279 1 77.5 137 PHE A O 1
ATOM 1032 N N . HIS A 1 138 ? 30.641 19.562 -1.386 1 74.81 138 HIS A N 1
ATOM 1033 C CA . HIS A 1 138 ? 31.25 20.812 -0.928 1 74.81 138 HIS A CA 1
ATOM 1034 C C . HIS A 1 138 ? 32.594 20.562 -0.286 1 74.81 138 HIS A C 1
ATOM 1036 O O . HIS A 1 138 ? 33.469 21.438 -0.313 1 74.81 138 HIS A O 1
ATOM 1042 N N . LEU A 1 139 ? 32.812 19.438 0.204 1 65 139 LEU A N 1
ATOM 1043 C CA . LEU A 1 139 ? 34.094 19.125 0.845 1 65 139 LEU A CA 1
ATOM 1044 C C . LEU A 1 139 ? 35.094 18.562 -0.166 1 65 139 LEU A C 1
ATOM 1046 O O . LEU A 1 139 ? 36.281 18.625 0.048 1 65 139 LEU A O 1
ATOM 1050 N N . LEU A 1 140 ? 34.688 17.891 -1.16 1 64.38 140 LEU A N 1
ATOM 1051 C CA . LEU A 1 140 ? 35.562 17.344 -2.176 1 64.38 140 LEU A CA 1
ATOM 1052 C C . LEU A 1 140 ? 36.406 18.453 -2.807 1 64.38 140 LEU A C 1
ATOM 1054 O O . LEU A 1 140 ? 37.594 18.234 -3.109 1 64.38 140 LEU A O 1
ATOM 1058 N N . PRO A 1 141 ? 35.906 19.531 -3.328 1 58.06 141 PRO A N 1
ATOM 1059 C CA . PRO A 1 141 ? 36.875 20.453 -3.936 1 58.06 141 PRO A CA 1
ATOM 1060 C C . PRO A 1 141 ? 38.031 20.812 -2.996 1 58.06 141 PRO A C 1
ATOM 1062 O O . PRO A 1 141 ? 39.125 21.062 -3.451 1 58.06 141 PRO A O 1
ATOM 1065 N N . CYS A 1 142 ? 37.719 21 -1.72 1 52.16 142 CYS A N 1
ATOM 1066 C CA . CYS A 1 142 ? 38.781 21.656 -0.978 1 52.16 142 CYS A CA 1
ATOM 1067 C C . CYS A 1 142 ? 40.031 20.75 -0.874 1 52.16 142 CYS A C 1
ATOM 1069 O O . CYS A 1 142 ? 41.125 21.234 -0.687 1 52.16 142 CYS A O 1
ATOM 1071 N N . ARG A 1 143 ? 39.875 19.5 -0.744 1 51.69 143 ARG A N 1
ATOM 1072 C CA . ARG A 1 143 ? 41.062 18.688 -0.548 1 51.69 143 ARG A CA 1
ATOM 1073 C C . ARG A 1 143 ? 41.844 18.531 -1.851 1 51.69 143 ARG A C 1
ATOM 1075 O O . ARG A 1 143 ? 43.062 18.5 -1.846 1 51.69 143 ARG A O 1
ATOM 1082 N N . SER A 1 144 ? 41.188 18.328 -2.91 1 50.19 144 SER A N 1
ATOM 1083 C CA . SER A 1 144 ? 41.938 18.125 -4.141 1 50.19 144 SER A CA 1
ATOM 1084 C C . SER A 1 144 ? 42.562 19.422 -4.629 1 50.19 144 SER A C 1
ATOM 1086 O O . SER A 1 144 ? 43.625 19.422 -5.25 1 50.19 144 SER A O 1
ATOM 1088 N N . LEU A 1 145 ? 41.812 20.469 -4.426 1 49.41 145 LEU A N 1
ATOM 1089 C CA . LEU A 1 145 ? 42.375 21.75 -4.871 1 49.41 145 LEU A CA 1
ATOM 1090 C C . LEU A 1 145 ? 43.531 22.188 -3.98 1 49.41 145 LEU A C 1
ATOM 1092 O O . LEU A 1 145 ? 44.438 22.859 -4.441 1 49.41 145 LEU A O 1
ATOM 1096 N N . LEU A 1 146 ? 43.531 21.859 -2.822 1 48.56 146 LEU A N 1
ATOM 1097 C CA . LEU A 1 146 ? 44.625 22.219 -1.925 1 48.56 146 LEU A CA 1
ATOM 1098 C C . LEU A 1 146 ? 45.875 21.406 -2.232 1 48.56 146 LEU A C 1
ATOM 1100 O O . LEU A 1 146 ? 47 21.891 -2.07 1 48.56 146 LEU A O 1
ATOM 1104 N N . ARG A 1 147 ? 45.625 20.188 -2.609 1 51.47 147 ARG A N 1
ATOM 1105 C CA . ARG A 1 147 ? 46.812 19.422 -2.975 1 51.47 147 ARG A CA 1
ATOM 1106 C C . ARG A 1 147 ? 47.438 19.953 -4.258 1 51.47 147 ARG A C 1
ATOM 1108 O O . ARG A 1 147 ? 48.656 19.969 -4.391 1 51.47 147 ARG A O 1
ATOM 1115 N N . LEU A 1 148 ? 46.594 20.375 -5.109 1 50.91 148 LEU A N 1
ATOM 1116 C CA . LEU A 1 148 ? 47.156 20.844 -6.367 1 50.91 148 LEU A CA 1
ATOM 1117 C C . LEU A 1 148 ? 47.844 22.188 -6.176 1 50.91 148 LEU A C 1
ATOM 1119 O O . LEU A 1 148 ? 48.875 22.469 -6.836 1 50.91 148 LEU A O 1
ATOM 1123 N N . ARG A 1 149 ? 47.344 22.922 -5.258 1 52.03 149 ARG A N 1
ATOM 1124 C CA . ARG A 1 149 ? 47.969 24.219 -5.043 1 52.03 149 ARG A CA 1
ATOM 1125 C C . ARG A 1 149 ? 49.312 24.047 -4.324 1 52.03 149 ARG A C 1
ATOM 1127 O O . ARG A 1 149 ? 50.25 24.797 -4.57 1 52.03 149 ARG A O 1
ATOM 1134 N N . SER A 1 150 ? 49.375 23.047 -3.541 1 53.78 150 SER A N 1
ATOM 1135 C CA . SER A 1 150 ? 50.625 22.859 -2.818 1 53.78 150 SER A CA 1
ATOM 1136 C C . SER A 1 150 ? 51.719 22.312 -3.734 1 53.78 150 SER A C 1
ATOM 1138 O O . SER A 1 150 ? 52.875 22.719 -3.639 1 53.78 150 SER A O 1
ATOM 1140 N N . THR A 1 151 ? 51.281 21.516 -4.672 1 56.16 151 THR A N 1
ATOM 1141 C CA . THR A 1 151 ? 52.281 20.969 -5.559 1 56.16 151 THR A CA 1
ATOM 1142 C C . THR A 1 151 ? 52.781 22.016 -6.547 1 56.16 151 THR A C 1
ATOM 1144 O O . THR A 1 151 ? 53.938 22.016 -6.934 1 56.16 151 THR A O 1
ATOM 1147 N N . ASN A 1 152 ? 51.906 22.938 -6.883 1 54 152 ASN A N 1
ATOM 1148 C CA . ASN A 1 152 ? 52.344 23.953 -7.84 1 54 152 ASN A CA 1
ATOM 1149 C C . ASN A 1 152 ? 53.219 25.016 -7.176 1 54 152 ASN A C 1
ATOM 1151 O O . ASN A 1 152 ? 54.094 25.594 -7.812 1 54 152 ASN A O 1
ATOM 1155 N N . HIS A 1 153 ? 53.094 25.266 -5.863 1 54 153 HIS A N 1
ATOM 1156 C CA . HIS A 1 153 ? 53.906 26.25 -5.184 1 54 153 HIS A CA 1
ATOM 1157 C C . HIS A 1 153 ? 55.312 25.734 -4.934 1 54 153 HIS A C 1
ATOM 1159 O O . HIS A 1 153 ? 56.281 26.5 -4.871 1 54 153 HIS A O 1
ATOM 1165 N N . LEU A 1 154 ? 55.5 24.453 -4.816 1 55.31 154 LEU A N 1
ATOM 1166 C CA . LEU A 1 154 ? 56.844 23.922 -4.625 1 55.31 154 LEU A CA 1
ATOM 1167 C C . LEU A 1 154 ? 57.656 23.984 -5.914 1 55.31 154 LEU A C 1
ATOM 1169 O O . LEU A 1 154 ? 58.875 24.141 -5.879 1 55.31 154 LEU A O 1
ATOM 1173 N N . ALA A 1 155 ? 56.969 24.031 -6.961 1 54.88 155 ALA A N 1
ATOM 1174 C CA . ALA A 1 155 ? 57.688 24.062 -8.227 1 54.88 155 ALA A CA 1
ATOM 1175 C C . ALA A 1 155 ? 58.156 25.469 -8.547 1 54.88 155 ALA A C 1
ATOM 1177 O O . ALA A 1 155 ? 59.219 25.641 -9.148 1 54.88 155 ALA A O 1
ATOM 1178 N N . ALA A 1 156 ? 57.438 26.391 -7.973 1 54.62 156 ALA A N 1
ATOM 1179 C CA . ALA A 1 156 ? 57.844 27.75 -8.305 1 54.62 156 ALA A CA 1
ATOM 1180 C C . ALA A 1 156 ? 59.062 28.188 -7.488 1 54.62 156 ALA A C 1
ATOM 1182 O O . ALA A 1 156 ? 59.844 29 -7.941 1 54.62 156 ALA A O 1
ATOM 1183 N N . MET A 1 157 ? 59.156 27.516 -6.379 1 55.81 157 MET A N 1
ATOM 1184 C CA . MET A 1 157 ? 60.281 27.969 -5.578 1 55.81 157 MET A CA 1
ATOM 1185 C C . MET A 1 157 ? 61.594 27.438 -6.156 1 55.81 157 MET A C 1
ATOM 1187 O O . MET A 1 157 ? 62.656 28 -5.887 1 55.81 157 MET A O 1
ATOM 1191 N N . ASP A 1 158 ? 61.469 26.391 -6.902 1 54.31 158 ASP A N 1
ATOM 1192 C CA . ASP A 1 158 ? 62.75 25.891 -7.375 1 54.31 158 ASP A CA 1
ATOM 1193 C C . ASP A 1 158 ? 63.25 26.703 -8.562 1 54.31 158 ASP A C 1
ATOM 1195 O O . ASP A 1 158 ? 64.438 26.625 -8.922 1 54.31 158 ASP A O 1
ATOM 1199 N N . ALA A 1 159 ? 62.312 27.484 -9.219 1 51.28 159 ALA A N 1
ATOM 1200 C CA . ALA A 1 159 ? 62.844 28.109 -10.422 1 51.28 159 ALA A CA 1
ATOM 1201 C C . ALA A 1 159 ? 63.469 29.453 -10.102 1 51.28 159 ALA A C 1
ATOM 1203 O O . ALA A 1 159 ? 64.25 30.016 -10.922 1 51.28 159 ALA A O 1
ATOM 1204 N N . SER A 1 160 ? 63.469 29.953 -8.844 1 39.19 160 SER A N 1
ATOM 1205 C CA . SER A 1 160 ? 64.375 31.094 -8.727 1 39.19 160 SER A CA 1
ATOM 1206 C C . SER A 1 160 ? 65.75 30.641 -8.305 1 39.19 160 SER A C 1
ATOM 1208 O O . SER A 1 160 ? 65.938 29.672 -7.555 1 39.19 160 SER A O 1
ATOM 1210 N N . VAL B 1 1 ? -0.09 -4.109 -20.25 1 24.66 1 VAL B N 1
ATOM 1211 C CA . VAL B 1 1 ? -0.159 -3.691 -18.859 1 24.66 1 VAL B CA 1
ATOM 1212 C C . VAL B 1 1 ? 1.081 -2.877 -18.5 1 24.66 1 VAL B C 1
ATOM 1214 O O . VAL B 1 1 ? 2.18 -3.426 -18.375 1 24.66 1 VAL B O 1
ATOM 1217 N N . VAL B 1 2 ? 1.146 -1.816 -19.031 1 24.8 2 VAL B N 1
ATOM 1218 C CA . VAL B 1 2 ? 2.344 -0.985 -19.062 1 24.8 2 VAL B CA 1
ATOM 1219 C C . VAL B 1 2 ? 2.652 -0.454 -17.672 1 24.8 2 VAL B C 1
ATOM 1221 O O . VAL B 1 2 ? 1.834 0.25 -17.078 1 24.8 2 VAL B O 1
ATOM 1224 N N . LEU B 1 3 ? 3.273 -1.344 -16.969 1 34.31 3 LEU B N 1
ATOM 1225 C CA . LEU B 1 3 ? 3.854 -0.716 -15.781 1 34.31 3 LEU B CA 1
ATOM 1226 C C . LEU B 1 3 ? 4.438 0.651 -16.125 1 34.31 3 LEU B C 1
ATOM 1228 O O . LEU B 1 3 ? 5.555 0.745 -16.641 1 34.31 3 LEU B O 1
ATOM 1232 N N . ASP B 1 4 ? 3.596 1.432 -16.656 1 26.19 4 ASP B N 1
ATOM 1233 C CA . ASP B 1 4 ? 4.129 2.764 -16.922 1 26.19 4 ASP B CA 1
ATOM 1234 C C . ASP B 1 4 ? 4.758 3.363 -15.664 1 26.19 4 ASP B C 1
ATOM 1236 O O . ASP B 1 4 ? 4.195 3.256 -14.57 1 26.19 4 ASP B O 1
ATOM 1240 N N . ARG B 1 5 ? 5.938 3.508 -15.781 1 33.69 5 ARG B N 1
ATOM 1241 C CA . ARG B 1 5 ? 6.836 4.195 -14.859 1 33.69 5 ARG B CA 1
ATOM 1242 C C . ARG B 1 5 ? 6.223 5.5 -14.367 1 33.69 5 ARG B C 1
ATOM 1244 O O . ARG B 1 5 ? 6.543 6.578 -14.867 1 33.69 5 ARG B O 1
ATOM 1251 N N . GLN B 1 6 ? 4.887 5.562 -14.305 1 29.78 6 GLN B N 1
ATOM 1252 C CA . GLN B 1 6 ? 4.547 6.895 -13.812 1 29.78 6 GLN B CA 1
ATOM 1253 C C . GLN B 1 6 ? 5.18 7.152 -12.445 1 29.78 6 GLN B C 1
ATOM 1255 O O . GLN B 1 6 ? 5.145 6.289 -11.562 1 29.78 6 GLN B O 1
ATOM 1260 N N . ALA B 1 7 ? 5.996 8.047 -12.43 1 30.77 7 ALA B N 1
ATOM 1261 C CA . ALA B 1 7 ? 6.617 8.648 -11.258 1 30.77 7 ALA B CA 1
ATOM 1262 C C . ALA B 1 7 ? 5.598 8.836 -10.133 1 30.77 7 ALA B C 1
ATOM 1264 O O . ALA B 1 7 ? 4.418 9.078 -10.398 1 30.77 7 ALA B O 1
ATOM 1265 N N . PRO B 1 8 ? 5.789 8.141 -9.039 1 34.09 8 PRO B N 1
ATOM 1266 C CA . PRO B 1 8 ? 4.852 8.516 -7.977 1 34.09 8 PRO B CA 1
ATOM 1267 C C . PRO B 1 8 ? 4.461 9.992 -8.039 1 34.09 8 PRO B C 1
ATOM 1269 O O . PRO B 1 8 ? 5.332 10.867 -8.031 1 34.09 8 PRO B O 1
ATOM 1272 N N . SER B 1 9 ? 3.498 10.352 -8.812 1 29.03 9 SER B N 1
ATOM 1273 C CA . SER B 1 9 ? 3.031 11.727 -8.711 1 29.03 9 SER B CA 1
ATOM 1274 C C . SER B 1 9 ? 3.066 12.219 -7.266 1 29.03 9 SER B C 1
ATOM 1276 O O . SER B 1 9 ? 2.842 11.438 -6.336 1 29.03 9 SER B O 1
ATOM 1278 N N . ALA B 1 10 ? 3.658 13.328 -7.043 1 30.64 10 ALA B N 1
ATOM 1279 C CA . ALA B 1 10 ? 3.676 14.109 -5.809 1 30.64 10 ALA B CA 1
ATOM 1280 C C . ALA B 1 10 ? 2.344 14.008 -5.074 1 30.64 10 ALA B C 1
ATOM 1282 O O . ALA B 1 10 ? 1.28 14.18 -5.672 1 30.64 10 ALA B O 1
ATOM 1283 N N . LEU B 1 11 ? 2.234 13.102 -4.188 1 34.69 11 LEU B N 1
ATOM 1284 C CA . LEU B 1 11 ? 1.13 13.219 -3.242 1 34.69 11 LEU B CA 1
ATOM 1285 C C . LEU B 1 11 ? 0.746 14.68 -3.035 1 34.69 11 LEU B C 1
ATOM 1287 O O . LEU B 1 11 ? 1.58 15.5 -2.639 1 34.69 11 LEU B O 1
ATOM 1291 N N . GLY B 1 12 ? -0.084 15.258 -3.867 1 27.73 12 GLY B N 1
ATOM 1292 C CA . GLY B 1 12 ? -0.584 16.609 -3.73 1 27.73 12 GLY B CA 1
ATOM 1293 C C . GLY B 1 12 ? -0.729 17.047 -2.287 1 27.73 12 GLY B C 1
ATOM 1294 O O . GLY B 1 12 ? -1.188 16.281 -1.44 1 27.73 12 GLY B O 1
ATOM 1295 N N . THR B 1 13 ? 0.026 17.953 -1.926 1 27.91 13 THR B N 1
ATOM 1296 C CA . THR B 1 13 ? -0.069 18.688 -0.666 1 27.91 13 THR B CA 1
ATOM 1297 C C . THR B 1 13 ? -1.522 19.016 -0.341 1 27.91 13 THR B C 1
ATOM 1299 O O . THR B 1 13 ? -2.221 19.625 -1.15 1 27.91 13 THR B O 1
ATOM 1302 N N . ILE B 1 14 ? -2.156 18.156 0.385 1 31.78 14 ILE B N 1
ATOM 1303 C CA . ILE B 1 14 ? -3.428 18.641 0.916 1 31.78 14 ILE B CA 1
ATOM 1304 C C . ILE B 1 14 ? -3.246 20.047 1.486 1 31.78 14 ILE B C 1
ATOM 1306 O O . ILE B 1 14 ? -2.332 20.297 2.277 1 31.78 14 ILE B O 1
ATOM 1310 N N . ASP B 1 15 ? -3.488 21.141 0.69 1 26.14 15 ASP B N 1
ATOM 1311 C CA . ASP B 1 15 ? -3.568 22.516 1.201 1 26.14 15 ASP B CA 1
ATOM 1312 C C . ASP B 1 15 ? -4.492 22.594 2.414 1 26.14 15 ASP B C 1
ATOM 1314 O O . ASP B 1 15 ? -5.703 22.375 2.295 1 26.14 15 ASP B O 1
ATOM 1318 N N . GLY B 1 16 ? -4.047 22.188 3.547 1 26.12 16 GLY B N 1
ATOM 1319 C CA . GLY B 1 16 ? -4.742 22.453 4.793 1 26.12 16 GLY B CA 1
ATOM 1320 C C . GLY B 1 16 ? -5.078 23.922 4.984 1 26.12 16 GLY B C 1
ATOM 1321 O O . GLY B 1 16 ? -4.246 24.703 5.461 1 26.12 16 GLY B O 1
ATOM 1322 N N . SER B 1 17 ? -5.848 24.578 4.09 1 25.97 17 SER B N 1
ATOM 1323 C CA . SER B 1 17 ? -6.309 25.906 4.473 1 25.97 17 SER B CA 1
ATOM 1324 C C . SER B 1 17 ? -7.102 25.859 5.773 1 25.97 17 SER B C 1
ATOM 1326 O O . SER B 1 17 ? -8.164 25.25 5.84 1 25.97 17 SER B O 1
ATOM 1328 N N . ALA B 1 18 ? -6.441 26 6.953 1 25.2 18 ALA B N 1
ATOM 1329 C CA . ALA B 1 18 ? -6.961 26.25 8.297 1 25.2 18 ALA B CA 1
ATOM 1330 C C . ALA B 1 18 ? -7.801 27.516 8.344 1 25.2 18 ALA B C 1
ATOM 1332 O O . ALA B 1 18 ? -7.262 28.625 8.25 1 25.2 18 ALA B O 1
ATOM 1333 N N . ALA B 1 19 ? -9.062 27.547 7.93 1 24.34 19 ALA B N 1
ATOM 1334 C CA . ALA B 1 19 ? -9.93 28.656 8.32 1 24.34 19 ALA B CA 1
ATOM 1335 C C . ALA B 1 19 ? -10.086 28.734 9.836 1 24.34 19 ALA B C 1
ATOM 1337 O O . ALA B 1 19 ? -10.336 27.719 10.484 1 24.34 19 ALA B O 1
ATOM 1338 N N . ALA B 1 20 ? -9.609 29.797 10.492 1 22.17 20 ALA B N 1
ATOM 1339 C CA . ALA B 1 20 ? -9.672 30.328 11.852 1 22.17 20 ALA B CA 1
ATOM 1340 C C . ALA B 1 20 ? -11.117 30.531 12.297 1 22.17 20 ALA B C 1
ATOM 1342 O O . ALA B 1 20 ? -11.719 31.578 12.016 1 22.17 20 ALA B O 1
ATOM 1343 N N . ALA B 1 21 ? -12.062 29.578 12.305 1 20.41 21 ALA B N 1
ATOM 1344 C CA . ALA B 1 21 ? -13.383 29.906 12.859 1 20.41 21 ALA B CA 1
ATOM 1345 C C . ALA B 1 21 ? -13.297 30.172 14.359 1 20.41 21 ALA B C 1
ATOM 1347 O O . ALA B 1 21 ? -12.695 29.391 15.094 1 20.41 21 ALA B O 1
ATOM 1348 N N . ALA B 1 22 ? -13.656 31.375 14.883 1 21.06 22 ALA B N 1
ATOM 1349 C CA . ALA B 1 22 ? -13.789 32.031 16.172 1 21.06 22 ALA B CA 1
ATOM 1350 C C . ALA B 1 22 ? -14.938 31.453 16.984 1 21.06 22 ALA B C 1
ATOM 1352 O O . ALA B 1 22 ? -16.078 31.875 16.859 1 21.06 22 ALA B O 1
ATOM 1353 N N . ALA B 1 23 ? -15.227 30.109 17.078 1 21.61 23 ALA B N 1
ATOM 1354 C CA . ALA B 1 23 ? -16.422 29.734 17.828 1 21.61 23 ALA B CA 1
ATOM 1355 C C . ALA B 1 23 ? -16.312 30.141 19.297 1 21.61 23 ALA B C 1
ATOM 1357 O O . ALA B 1 23 ? -15.227 30.078 19.891 1 21.61 23 ALA B O 1
ATOM 1358 N N . ALA B 1 24 ? -17.406 30.828 19.859 1 23.55 24 ALA B N 1
ATOM 1359 C CA . ALA B 1 24 ? -17.906 31.328 21.141 1 23.55 24 ALA B CA 1
ATOM 1360 C C . ALA B 1 24 ? -18.141 30.188 22.125 1 23.55 24 ALA B C 1
ATOM 1362 O O . ALA B 1 24 ? -18.297 29.047 21.734 1 23.55 24 ALA B O 1
ATOM 1363 N N . GLY B 1 25 ? -17.969 30.391 23.547 1 23.59 25 GLY B N 1
ATOM 1364 C CA . GLY B 1 25 ? -17.734 29.734 24.828 1 23.59 25 GLY B CA 1
ATOM 1365 C C . GLY B 1 25 ? -18.938 28.969 25.328 1 23.59 25 GLY B C 1
ATOM 1366 O O . GLY B 1 25 ? -18.984 28.562 26.5 1 23.59 25 GLY B O 1
ATOM 1367 N N . GLY B 1 26 ? -20.266 28.719 24.75 1 29.47 26 GLY B N 1
ATOM 1368 C CA . GLY B 1 26 ? -21.297 28.234 25.656 1 29.47 26 GLY B CA 1
ATOM 1369 C C . GLY B 1 26 ? -21.062 26.797 26.109 1 29.47 26 GLY B C 1
ATOM 1370 O O . GLY B 1 26 ? -20.672 25.953 25.312 1 29.47 26 GLY B O 1
ATOM 1371 N N . VAL B 1 27 ? -21 26.328 27.531 1 28.06 27 VAL B N 1
ATOM 1372 C CA . VAL B 1 27 ? -20.484 25.219 28.312 1 28.06 27 VAL B CA 1
ATOM 1373 C C . VAL B 1 27 ? -21.391 23.984 28.125 1 28.06 27 VAL B C 1
ATOM 1375 O O . VAL B 1 27 ? -20.938 22.859 28.281 1 28.06 27 VAL B O 1
ATOM 1378 N N . ALA B 1 28 ? -22.859 23.984 28.453 1 31.16 28 ALA B N 1
ATOM 1379 C CA . ALA B 1 28 ? -23.531 22.766 28.875 1 31.16 28 ALA B CA 1
ATOM 1380 C C . ALA B 1 28 ? -23.578 21.75 27.75 1 31.16 28 ALA B C 1
ATOM 1382 O O . ALA B 1 28 ? -24.641 21.516 27.156 1 31.16 28 ALA B O 1
ATOM 1383 N N . ALA B 1 29 ? -22.719 21.641 26.969 1 34.34 29 ALA B N 1
ATOM 1384 C CA . ALA B 1 29 ? -22.672 21.031 25.641 1 34.34 29 ALA B CA 1
ATOM 1385 C C . ALA B 1 29 ? -22.5 19.516 25.75 1 34.34 29 ALA B C 1
ATOM 1387 O O . ALA B 1 29 ? -21.469 18.969 25.344 1 34.34 29 ALA B O 1
ATOM 1388 N N . GLY B 1 30 ? -23.328 18.75 26.812 1 33.88 30 GLY B N 1
ATOM 1389 C CA . GLY B 1 30 ? -22.5 17.578 27.094 1 33.88 30 GLY B CA 1
ATOM 1390 C C . GLY B 1 30 ? -22.516 16.562 25.969 1 33.88 30 GLY B C 1
ATOM 1391 O O . GLY B 1 30 ? -21.453 16.062 25.562 1 33.88 30 GLY B O 1
ATOM 1392 N N . VAL B 1 31 ? -23.875 15.633 25.891 1 40.34 31 VAL B N 1
ATOM 1393 C CA . VAL B 1 31 ? -23.953 14.344 25.203 1 40.34 31 VAL B CA 1
ATOM 1394 C C . VAL B 1 31 ? -23.953 14.562 23.688 1 40.34 31 VAL B C 1
ATOM 1396 O O . VAL B 1 31 ? -25 14.703 23.062 1 40.34 31 VAL B O 1
ATOM 1399 N N . ALA B 1 32 ? -23.859 15.352 23.219 1 45.78 32 ALA B N 1
ATOM 1400 C CA . ALA B 1 32 ? -23.922 15.703 21.812 1 45.78 32 ALA B CA 1
ATOM 1401 C C . ALA B 1 32 ? -23.328 14.594 20.938 1 45.78 32 ALA B C 1
ATOM 1403 O O . ALA B 1 32 ? -22.969 14.828 19.781 1 45.78 32 ALA B O 1
ATOM 1404 N N . GLY B 1 33 ? -22.641 13.281 21.172 1 54.28 33 GLY B N 1
ATOM 1405 C CA . GLY B 1 33 ? -21.75 12.727 20.156 1 54.28 33 GLY B CA 1
ATOM 1406 C C . GLY B 1 33 ? -22.469 12.281 18.906 1 54.28 33 GLY B C 1
ATOM 1407 O O . GLY B 1 33 ? -22.203 12.781 17.812 1 54.28 33 GLY B O 1
ATOM 1408 N N . SER B 1 34 ? -23.656 11.438 17.922 1 56.78 34 SER B N 1
ATOM 1409 C CA . SER B 1 34 ? -23.547 10.609 16.734 1 56.78 34 SER B CA 1
ATOM 1410 C C . SER B 1 34 ? -23.484 11.461 15.469 1 56.78 34 SER B C 1
ATOM 1412 O O . SER B 1 34 ? -23.156 10.961 14.391 1 56.78 34 SER B O 1
ATOM 1414 N N . PRO B 1 35 ? -23 12.484 14.812 1 61.44 35 PRO B N 1
ATOM 1415 C CA . PRO B 1 35 ? -22.812 11.742 13.562 1 61.44 35 PRO B CA 1
ATOM 1416 C C . PRO B 1 35 ? -21.344 11.523 13.211 1 61.44 35 PRO B C 1
ATOM 1418 O O . PRO B 1 35 ? -20.531 12.445 13.312 1 61.44 35 PRO B O 1
ATOM 1421 N N . CYS B 1 36 ? -20.547 10.445 12.68 1 65.19 36 CYS B N 1
ATOM 1422 C CA . CYS B 1 36 ? -19.516 9.984 11.75 1 65.19 36 CYS B CA 1
ATOM 1423 C C . CYS B 1 36 ? -20.031 8.844 10.883 1 65.19 36 CYS B C 1
ATOM 1425 O O . CYS B 1 36 ? -21.219 8.508 10.945 1 65.19 36 CYS B O 1
ATOM 1427 N N . GLY B 1 37 ? -20.391 7.934 9.75 1 46.94 37 GLY B N 1
ATOM 1428 C CA . GLY B 1 37 ? -19.016 8.375 9.938 1 46.94 37 GLY B CA 1
ATOM 1429 C C . GLY B 1 37 ? -18.594 9.445 8.945 1 46.94 37 GLY B C 1
ATOM 1430 O O . GLY B 1 37 ? -17.828 10.344 9.289 1 46.94 37 GLY B O 1
ATOM 1431 N N . ALA B 1 38 ? -17.828 9.102 7.863 1 55.03 38 ALA B N 1
ATOM 1432 C CA . ALA B 1 38 ? -17.156 10.336 8.273 1 55.03 38 ALA B CA 1
ATOM 1433 C C . ALA B 1 38 ? -18.156 11.484 8.383 1 55.03 38 ALA B C 1
ATOM 1435 O O . ALA B 1 38 ? -18.984 11.688 7.488 1 55.03 38 ALA B O 1
ATOM 1436 N N . CYS B 1 39 ? -18.719 11.719 8.648 1 67.88 39 CYS B N 1
ATOM 1437 C CA . CYS B 1 39 ? -19.859 12.219 9.398 1 67.88 39 CYS B CA 1
ATOM 1438 C C . CYS B 1 39 ? -21.156 11.938 8.648 1 67.88 39 CYS B C 1
ATOM 1440 O O . CYS B 1 39 ? -21.297 12.281 7.473 1 67.88 39 CYS B O 1
ATOM 1442 N N . LYS B 1 40 ? -21.734 12.047 8.484 1 59.25 40 LYS B N 1
ATOM 1443 C CA . LYS B 1 40 ? -22.797 11.188 7.977 1 59.25 40 LYS B CA 1
ATOM 1444 C C . LYS B 1 40 ? -22.953 11.336 6.465 1 59.25 40 LYS B C 1
ATOM 1446 O O . LYS B 1 40 ? -23.688 12.211 5.996 1 59.25 40 LYS B O 1
ATOM 1451 N N . PHE B 1 41 ? -21.625 10.102 5.816 1 58.38 41 PHE B N 1
ATOM 1452 C CA . PHE B 1 41 ? -20.453 10.25 4.961 1 58.38 41 PHE B CA 1
ATOM 1453 C C . PHE B 1 41 ? -20.703 11.289 3.875 1 58.38 41 PHE B C 1
ATOM 1455 O O . PHE B 1 41 ? -19.922 11.391 2.92 1 58.38 41 PHE B O 1
ATOM 1462 N N . LEU B 1 42 ? -20.281 12.602 4.766 1 68.25 42 LEU B N 1
ATOM 1463 C CA . LEU B 1 42 ? -19.812 13.914 4.324 1 68.25 42 LEU B CA 1
ATOM 1464 C C . LEU B 1 42 ? -20.969 14.914 4.328 1 68.25 42 LEU B C 1
ATOM 1466 O O . LEU B 1 42 ? -20.859 15.992 3.738 1 68.25 42 LEU B O 1
ATOM 1470 N N . ARG B 1 43 ? -22.516 13.734 5.25 1 73.56 43 ARG B N 1
ATOM 1471 C CA . ARG B 1 43 ? -23.516 14.789 5.324 1 73.56 43 ARG B CA 1
ATOM 1472 C C . ARG B 1 43 ? -23.547 15.422 6.715 1 73.56 43 ARG B C 1
ATOM 1474 O O . ARG B 1 43 ? -24.609 1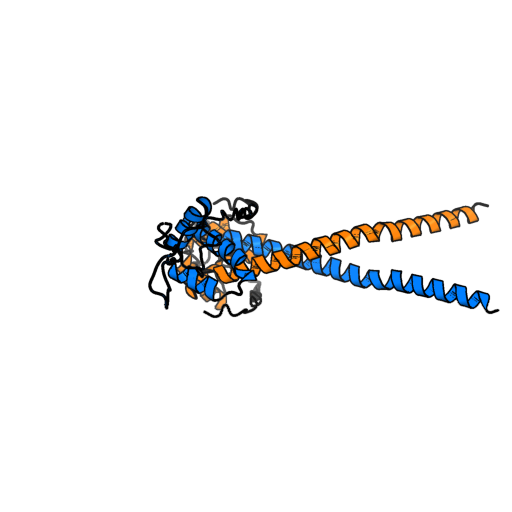5.57 7.312 1 73.56 43 ARG B O 1
ATOM 1481 N N . ARG B 1 44 ? -22.656 15.609 7.293 1 55.84 44 ARG B N 1
ATOM 1482 C CA . ARG B 1 44 ? -21.766 15.711 8.445 1 55.84 44 ARG B CA 1
ATOM 1483 C C . ARG B 1 44 ? -22.375 16.594 9.531 1 55.84 44 ARG B C 1
ATOM 1485 O O . ARG B 1 44 ? -22.516 17.797 9.344 1 55.84 44 ARG B O 1
ATOM 1492 N N . ARG B 1 45 ? -23.297 16.484 10.789 1 75.75 45 ARG B N 1
ATOM 1493 C CA . ARG B 1 45 ? -23.312 17.453 11.883 1 75.75 45 ARG B CA 1
ATOM 1494 C C . ARG B 1 45 ? -22.297 17.078 12.961 1 75.75 45 ARG B C 1
ATOM 1496 O O . ARG B 1 45 ? -22.641 16.984 14.141 1 75.75 45 ARG B O 1
ATOM 1503 N N . CYS B 1 46 ? -20.422 17.625 12.219 1 86.88 46 CYS B N 1
ATOM 1504 C CA . CYS B 1 46 ? -19.25 17.125 12.938 1 86.88 46 CYS B CA 1
ATOM 1505 C C . CYS B 1 46 ? -19.344 17.453 14.422 1 86.88 46 CYS B C 1
ATOM 1507 O O . CYS B 1 46 ? -19.797 18.531 14.797 1 86.88 46 CYS B O 1
ATOM 1509 N N . VAL B 1 47 ? -18.938 16.438 15.18 1 90.06 47 VAL B N 1
ATOM 1510 C CA . VAL B 1 47 ? -18.688 16.75 16.578 1 90.06 47 VAL B CA 1
ATOM 1511 C C . VAL B 1 47 ? -17.297 17.344 16.734 1 90.06 47 VAL B C 1
ATOM 1513 O O . VAL B 1 47 ? -16.484 17.297 15.812 1 90.06 47 VAL B O 1
ATOM 1516 N N . ALA B 1 48 ? -16.703 18.109 17.859 1 87.62 48 ALA B N 1
ATOM 1517 C CA . ALA B 1 48 ? -15.445 18.812 18.062 1 87.62 48 ALA B CA 1
ATOM 1518 C C . ALA B 1 48 ? -14.258 17.891 17.875 1 87.62 48 ALA B C 1
ATOM 1520 O O . ALA B 1 48 ? -13.203 18.312 17.391 1 87.62 48 ALA B O 1
ATOM 1521 N N . GLU B 1 49 ? -14.508 16.438 17.984 1 86 49 GLU B N 1
ATOM 1522 C CA . GLU B 1 49 ? -13.359 15.523 17.953 1 86 49 GLU B CA 1
ATOM 1523 C C . GLU B 1 49 ? -13.453 14.562 16.766 1 86 49 GLU B C 1
ATOM 1525 O O . GLU B 1 49 ? -12.93 13.445 16.828 1 86 49 GLU B O 1
ATOM 1530 N N . CYS B 1 50 ? -14.047 15.227 15.867 1 91.81 50 CYS B N 1
ATOM 1531 C CA . CYS B 1 50 ? -14.234 14.359 14.711 1 91.81 50 CYS B CA 1
ATOM 1532 C C . CYS B 1 50 ? -12.891 13.969 14.094 1 91.81 50 CYS B C 1
ATOM 1534 O O . CYS B 1 50 ? -12.117 14.836 13.688 1 91.81 50 CYS B O 1
ATOM 1536 N N . VAL B 1 51 ? -12.578 12.711 13.836 1 91.56 51 VAL B N 1
ATOM 1537 C CA . VAL B 1 51 ? -11.273 12.203 13.422 1 91.56 51 VAL B CA 1
ATOM 1538 C C . VAL B 1 51 ? -11.055 12.5 11.938 1 91.56 51 VAL B C 1
ATOM 1540 O O . VAL B 1 51 ? -9.922 12.484 11.453 1 91.56 51 VAL B O 1
ATOM 1543 N N . PHE B 1 52 ? -12.172 12.852 11.266 1 94.25 52 PHE B N 1
ATOM 1544 C CA . PHE B 1 52 ? -12.086 12.969 9.812 1 94.25 52 PHE B CA 1
ATOM 1545 C C . PHE B 1 52 ? -12.133 14.43 9.383 1 94.25 52 PHE B C 1
ATOM 1547 O O . PHE B 1 52 ? -11.656 14.781 8.305 1 94.25 52 PHE B O 1
ATOM 1554 N N . ALA B 1 53 ? -12.641 15.383 10.234 1 92.25 53 ALA B N 1
ATOM 1555 C CA . ALA B 1 53 ? -12.938 16.766 9.875 1 92.25 53 ALA B CA 1
ATOM 1556 C C . ALA B 1 53 ? -11.688 17.484 9.375 1 92.25 53 ALA B C 1
ATOM 1558 O O . ALA B 1 53 ? -11.75 18.234 8.398 1 92.25 53 ALA B O 1
ATOM 1559 N N . PRO B 1 54 ? -10.523 17.234 10.039 1 91.88 54 PRO B N 1
ATOM 1560 C CA . PRO B 1 54 ? -9.344 17.984 9.602 1 91.88 54 PRO B CA 1
ATOM 1561 C C . PRO B 1 54 ? -8.898 17.594 8.188 1 91.88 54 PRO B C 1
ATOM 1563 O O . PRO B 1 54 ? -8.141 18.344 7.559 1 91.88 54 PRO B O 1
ATOM 1566 N N . TYR B 1 55 ? -9.414 16.406 7.707 1 93.5 55 TYR B N 1
ATOM 1567 C CA . TYR B 1 55 ? -8.75 15.859 6.527 1 93.5 55 TYR B CA 1
ATOM 1568 C C . TYR B 1 55 ? -9.688 15.859 5.328 1 93.5 55 TYR B C 1
ATOM 1570 O O . TYR B 1 55 ? -9.242 15.758 4.184 1 93.5 55 TYR B O 1
ATOM 1578 N N . PHE B 1 56 ? -10.977 15.922 5.59 1 94.38 56 PHE B N 1
ATOM 1579 C CA . PHE B 1 56 ? -11.898 15.641 4.492 1 94.38 56 PHE B CA 1
ATOM 1580 C C . PHE B 1 56 ? -12.945 16.75 4.371 1 94.38 56 PHE B C 1
ATOM 1582 O O . PHE B 1 56 ? -14.086 16.484 3.975 1 94.38 56 PHE B O 1
ATOM 1589 N N . SER B 1 57 ? -12.656 18 4.688 1 85.62 57 SER B N 1
ATOM 1590 C CA . SER B 1 57 ? -13.617 19.109 4.703 1 85.62 57 SER B CA 1
ATOM 1591 C C . SER B 1 57 ? -13.781 19.719 3.314 1 85.62 57 SER B C 1
ATOM 1593 O O . SER B 1 57 ? -14.773 20.391 3.045 1 85.62 57 SER B O 1
ATOM 1595 N N . SER B 1 58 ? -12.797 19.516 2.434 1 87.31 58 SER B N 1
ATOM 1596 C CA . SER B 1 58 ? -12.844 20.047 1.079 1 87.31 58 SER B CA 1
ATOM 1597 C C . SER B 1 58 ? -13.586 19.109 0.136 1 87.31 58 SER B C 1
ATOM 1599 O O . SER B 1 58 ? -13.875 17.969 0.496 1 87.31 58 SER B O 1
ATOM 1601 N N . ASP B 1 59 ? -13.938 19.719 -1.002 1 87.5 59 ASP B N 1
ATOM 1602 C CA . ASP B 1 59 ? -14.547 18.859 -2.008 1 87.5 59 ASP B CA 1
ATOM 1603 C C . ASP B 1 59 ? -13.609 17.703 -2.379 1 87.5 59 ASP B C 1
ATOM 1605 O O . ASP B 1 59 ? -14.055 16.578 -2.578 1 87.5 59 ASP B O 1
ATOM 1609 N N . GLN B 1 60 ? -12.328 18.094 -2.438 1 90.5 60 GLN B N 1
ATOM 1610 C CA . GLN B 1 60 ? -11.336 17.047 -2.701 1 90.5 60 GLN B CA 1
ATOM 1611 C C . GLN B 1 60 ? -11.289 16.047 -1.559 1 90.5 60 GLN B C 1
ATOM 1613 O O . GLN B 1 60 ? -11.133 14.844 -1.793 1 90.5 60 GLN B O 1
ATOM 1618 N N . GLY B 1 61 ? -11.492 16.594 -0.499 1 93.38 61 GLY B N 1
ATOM 1619 C CA . GLY B 1 61 ? -11.539 15.719 0.667 1 93.38 61 GLY B CA 1
ATOM 1620 C C . GLY B 1 61 ? -12.719 14.773 0.661 1 93.38 61 GLY B C 1
ATOM 1621 O O . GLY B 1 61 ? -12.594 13.602 1.036 1 93.38 61 GLY B O 1
ATOM 1622 N N . ALA B 1 62 ? -13.812 15.359 0.194 1 94 62 ALA B N 1
ATOM 1623 C CA . ALA B 1 62 ? -15.008 14.523 0.14 1 94 62 ALA B CA 1
ATOM 1624 C C . ALA B 1 62 ? -14.828 13.375 -0.843 1 94 62 ALA B C 1
ATOM 1626 O O . ALA B 1 62 ? -15.258 12.25 -0.577 1 94 62 ALA B O 1
ATOM 1627 N N . ALA B 1 63 ? -14.195 13.672 -1.974 1 95.25 63 ALA B N 1
ATOM 1628 C CA . ALA B 1 63 ? -13.953 12.633 -2.969 1 95.25 63 ALA B CA 1
ATOM 1629 C C . ALA B 1 63 ? -12.977 11.586 -2.439 1 95.25 63 ALA B C 1
ATOM 1631 O O . ALA B 1 63 ? -13.148 10.391 -2.676 1 95.25 63 ALA B O 1
ATOM 1632 N N . ARG B 1 64 ? -11.953 12.031 -1.714 1 96.06 64 ARG B N 1
ATOM 1633 C CA . ARG B 1 64 ? -10.969 11.125 -1.114 1 96.06 64 ARG B CA 1
ATOM 1634 C C . ARG B 1 64 ? -11.625 10.219 -0.076 1 96.06 64 ARG B C 1
ATOM 1636 O O . ARG B 1 64 ? -11.352 9.023 -0.028 1 96.06 64 ARG B O 1
ATOM 1643 N N . PHE B 1 65 ? -12.555 10.867 0.573 1 96.69 65 PHE B N 1
ATOM 1644 C CA . PHE B 1 65 ? -13.195 10.047 1.596 1 96.69 65 PHE B CA 1
ATOM 1645 C C . PHE B 1 65 ? -14.133 9.023 0.962 1 96.69 65 PHE B C 1
ATOM 1647 O O . PHE B 1 65 ? -14.273 7.914 1.471 1 96.69 65 PHE B O 1
ATOM 1654 N N . ALA B 1 66 ? -14.688 9.477 -0.111 1 97.69 66 ALA B N 1
ATOM 1655 C CA . ALA B 1 66 ? -15.57 8.539 -0.797 1 97.69 66 ALA B CA 1
ATOM 1656 C C . ALA B 1 66 ? -14.82 7.266 -1.189 1 97.69 66 ALA B C 1
ATOM 1658 O O . ALA B 1 66 ? -15.367 6.164 -1.087 1 97.69 66 ALA B O 1
ATOM 1659 N N . ALA B 1 67 ? -13.578 7.473 -1.613 1 97.44 67 ALA B N 1
ATOM 1660 C CA . ALA B 1 67 ? -12.758 6.316 -1.963 1 97.44 67 ALA B CA 1
ATOM 1661 C C . ALA B 1 67 ? -12.453 5.465 -0.733 1 97.44 67 ALA B C 1
ATOM 1663 O O . ALA B 1 67 ? -12.555 4.234 -0.78 1 97.44 67 ALA B O 1
ATOM 1664 N N . ILE B 1 68 ? -12.164 6.086 0.349 1 97.69 68 ILE B N 1
ATOM 1665 C CA . ILE B 1 68 ? -11.852 5.406 1.602 1 97.69 68 ILE B CA 1
ATOM 1666 C C . ILE B 1 68 ? -13.07 4.625 2.086 1 97.69 68 ILE B C 1
ATOM 1668 O O . ILE B 1 68 ? -12.953 3.473 2.504 1 97.69 68 ILE B O 1
ATOM 1672 N N . HIS B 1 69 ? -14.156 5.332 1.942 1 97.62 69 HIS B N 1
ATOM 1673 C CA . HIS B 1 69 ? -15.391 4.727 2.424 1 97.62 69 HIS B CA 1
ATOM 1674 C C . HIS B 1 69 ? -15.734 3.469 1.633 1 97.62 69 HIS B C 1
ATOM 1676 O O . HIS B 1 69 ? -16.172 2.469 2.205 1 97.62 69 HIS B O 1
ATOM 1682 N N . LYS B 1 70 ? -15.531 3.611 0.404 1 97.19 70 LYS B N 1
ATOM 1683 C CA . LYS B 1 70 ? -15.883 2.494 -0.469 1 97.19 70 LYS B CA 1
ATOM 1684 C C . LYS B 1 70 ? -14.984 1.287 -0.202 1 97.19 70 LYS B C 1
ATOM 1686 O O . LYS B 1 70 ? -15.445 0.144 -0.258 1 97.19 70 LYS B O 1
ATOM 1691 N N . VAL B 1 71 ? -13.703 1.513 0.075 1 96.44 71 VAL B N 1
ATOM 1692 C CA . VAL B 1 71 ? -12.734 0.426 0.14 1 96.44 71 VAL B CA 1
ATOM 1693 C C . VAL B 1 71 ? -12.609 -0.07 1.579 1 96.44 71 VAL B C 1
ATOM 1695 O O . VAL B 1 71 ? -12.57 -1.278 1.825 1 96.44 71 VAL B O 1
ATOM 1698 N N . PHE B 1 72 ? -12.609 0.807 2.588 1 96.56 72 PHE B N 1
ATOM 1699 C CA . PHE B 1 72 ? -12.273 0.434 3.957 1 96.56 72 PHE B CA 1
ATOM 1700 C C . PHE B 1 72 ? -13.484 0.567 4.871 1 96.56 72 PHE B C 1
ATOM 1702 O O . PHE B 1 72 ? -13.57 -0.113 5.895 1 96.56 72 PHE B O 1
ATOM 1709 N N . GLY B 1 73 ? -14.406 1.429 4.492 1 97.06 73 GLY B N 1
ATOM 1710 C CA . GLY B 1 73 ? -15.453 1.82 5.426 1 97.06 73 GLY B CA 1
ATOM 1711 C C . GLY B 1 73 ? -15.008 2.895 6.398 1 97.06 73 GLY B C 1
ATOM 1712 O O . GLY B 1 73 ? -13.844 2.934 6.801 1 97.06 73 GLY B O 1
ATOM 1713 N N . ALA B 1 74 ? -15.977 3.699 6.691 1 94.94 74 ALA B N 1
ATOM 1714 C CA . ALA B 1 74 ? -15.703 4.82 7.586 1 94.94 74 ALA B CA 1
ATOM 1715 C C . ALA B 1 74 ? -15.227 4.324 8.953 1 94.94 74 ALA B C 1
ATOM 1717 O O . ALA B 1 74 ? -14.312 4.902 9.539 1 94.94 74 ALA B O 1
ATOM 1718 N N . SER B 1 75 ? -15.844 3.248 9.375 1 94.38 75 SER B N 1
ATOM 1719 C CA . SER B 1 75 ? -15.523 2.748 10.703 1 94.38 75 SER B CA 1
ATOM 1720 C C . SER B 1 75 ? -14.102 2.211 10.773 1 94.38 75 SER B C 1
ATOM 1722 O O . SER B 1 75 ? -13.375 2.471 11.734 1 94.38 75 SER B O 1
ATOM 1724 N N . ASN B 1 76 ? -13.695 1.446 9.75 1 96.06 76 ASN B N 1
ATOM 1725 C CA . ASN B 1 76 ? -12.344 0.897 9.711 1 96.06 76 ASN B CA 1
ATOM 1726 C C . ASN B 1 76 ? -11.297 1.997 9.562 1 96.06 76 ASN B C 1
ATOM 1728 O O . ASN B 1 76 ? -10.219 1.914 10.156 1 96.06 76 ASN B O 1
ATOM 1732 N N . ALA B 1 77 ? -11.656 3.059 8.766 1 96.38 77 ALA B N 1
ATOM 1733 C CA . ALA B 1 77 ? -10.742 4.188 8.617 1 96.38 77 ALA B CA 1
ATOM 1734 C C . ALA B 1 77 ? -10.57 4.938 9.938 1 96.38 77 ALA B C 1
ATOM 1736 O O . ALA B 1 77 ? -9.461 5.336 10.297 1 96.38 77 ALA B O 1
ATOM 1737 N N . ALA B 1 78 ? -11.695 5.043 10.68 1 94.62 78 ALA B N 1
ATOM 1738 C CA . ALA B 1 78 ? -11.648 5.73 11.969 1 94.62 78 ALA B CA 1
ATOM 1739 C C . ALA B 1 78 ? -10.805 4.953 12.977 1 94.62 78 ALA B C 1
ATOM 1741 O O . ALA B 1 78 ? -10.016 5.539 13.719 1 94.62 78 ALA B O 1
ATOM 1742 N N . LYS B 1 79 ? -11.008 3.672 12.969 1 93.75 79 LYS B N 1
ATOM 1743 C CA . LYS B 1 79 ? -10.242 2.812 13.867 1 93.75 79 LYS B CA 1
ATOM 1744 C C . LYS B 1 79 ? -8.75 2.908 13.578 1 93.75 79 LYS B C 1
ATOM 1746 O O . LYS B 1 79 ? -7.938 2.99 14.508 1 93.75 79 LYS B O 1
ATOM 1751 N N . LEU B 1 80 ? -8.414 2.912 12.297 1 94 80 LEU B N 1
ATOM 1752 C CA . LEU B 1 80 ? -7.016 3.01 11.898 1 94 80 LEU B CA 1
ATOM 1753 C C . LEU B 1 80 ? -6.398 4.312 12.398 1 94 80 LEU B C 1
ATOM 1755 O O . LEU B 1 80 ? -5.309 4.305 12.977 1 94 80 LEU B O 1
ATOM 1759 N N . LEU B 1 81 ? -7.137 5.426 12.219 1 93.56 81 LEU B N 1
ATOM 1760 C CA . LEU B 1 81 ? -6.629 6.742 12.594 1 93.56 81 LEU B CA 1
ATOM 1761 C C . LEU B 1 81 ? -6.57 6.895 14.109 1 93.56 81 LEU B C 1
ATOM 1763 O O . LEU B 1 81 ? -5.672 7.555 14.633 1 93.56 81 LEU B O 1
ATOM 1767 N N . ALA B 1 82 ? -7.555 6.219 14.719 1 89 82 ALA B N 1
ATOM 1768 C CA . ALA B 1 82 ? -7.625 6.328 16.172 1 89 82 ALA B CA 1
ATOM 1769 C C . ALA B 1 82 ? -6.426 5.648 16.844 1 89 82 ALA B C 1
ATOM 1771 O O . ALA B 1 82 ? -6.043 6.004 17.953 1 89 82 ALA B O 1
ATOM 1772 N N . HIS B 1 83 ? -5.754 4.715 16.109 1 89.44 83 HIS B N 1
ATOM 1773 C CA . HIS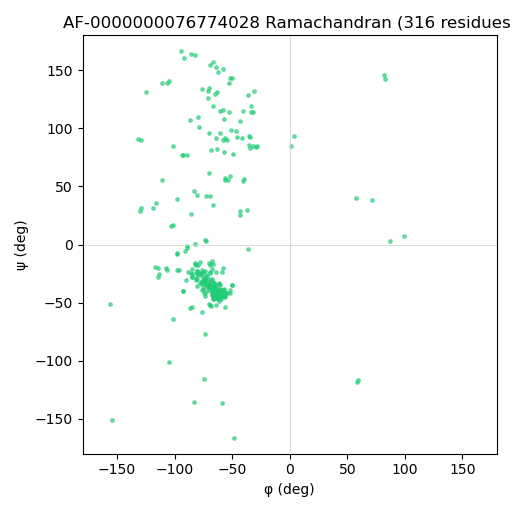 B 1 83 ? -4.645 3.951 16.656 1 89.44 83 HIS B CA 1
ATOM 1774 C C . HIS B 1 83 ? -3.312 4.641 16.406 1 89.44 83 HIS B C 1
ATOM 1776 O O . HIS B 1 83 ? -2.275 4.215 16.922 1 89.44 83 HIS B O 1
ATOM 1782 N N . LEU B 1 84 ? -3.352 5.703 15.68 1 92.06 84 LEU B N 1
ATOM 1783 C CA . LEU B 1 84 ? -2.111 6.379 15.312 1 92.06 84 LEU B CA 1
ATOM 1784 C C . LEU B 1 84 ? -1.926 7.652 16.125 1 92.06 84 LEU B C 1
ATOM 1786 O O . LEU B 1 84 ? -2.898 8.344 16.438 1 92.06 84 LEU B O 1
ATOM 1790 N N . PRO B 1 85 ? -0.636 7.934 16.562 1 93.19 85 PRO B N 1
ATOM 1791 C CA . PRO B 1 85 ? -0.389 9.266 17.109 1 93.19 85 PRO B CA 1
ATOM 1792 C C . PRO B 1 85 ? -0.856 10.383 16.188 1 93.19 85 PRO B C 1
ATOM 1794 O O . PRO B 1 85 ? -0.797 10.242 14.961 1 93.19 85 PRO B O 1
ATOM 1797 N N . LEU B 1 86 ? -1.378 11.469 16.734 1 92.56 86 LEU B N 1
ATOM 1798 C CA . LEU B 1 86 ? -1.934 12.586 15.984 1 92.56 86 LEU B CA 1
ATOM 1799 C C . LEU B 1 86 ? -0.958 13.062 14.914 1 92.56 86 LEU B C 1
ATOM 1801 O O . LEU B 1 86 ? -1.373 13.445 13.812 1 92.56 86 LEU B O 1
ATOM 1805 N N . ALA B 1 87 ? 0.385 13.047 15.086 1 92.38 87 ALA B N 1
ATOM 1806 C CA . ALA B 1 87 ? 1.412 13.562 14.188 1 92.38 87 ALA B CA 1
ATOM 1807 C C . ALA B 1 87 ? 1.506 12.727 12.914 1 92.38 87 ALA B C 1
ATOM 1809 O O . ALA B 1 87 ? 2.031 13.188 11.898 1 92.38 87 ALA B O 1
ATOM 1810 N N . ASP B 1 88 ? 1.047 11.453 13.109 1 93.69 88 ASP B N 1
ATOM 1811 C CA . ASP B 1 88 ? 1.194 10.539 11.977 1 93.69 88 ASP B CA 1
ATOM 1812 C C . ASP B 1 88 ? -0.106 10.43 11.188 1 93.69 88 ASP B C 1
ATOM 1814 O O . ASP B 1 88 ? -0.134 9.836 10.109 1 93.69 88 ASP B O 1
ATOM 1818 N N . ARG B 1 89 ? -1.176 10.984 11.656 1 94.25 89 ARG B N 1
ATOM 1819 C CA . ARG B 1 89 ? -2.502 10.742 11.094 1 94.25 89 ARG B CA 1
ATOM 1820 C C . ARG B 1 89 ? -2.625 11.352 9.695 1 94.25 89 ARG B C 1
ATOM 1822 O O . ARG B 1 89 ? -3.273 10.773 8.82 1 94.25 89 ARG B O 1
ATOM 1829 N N . CYS B 1 90 ? -1.985 12.547 9.531 1 93.12 90 CYS B N 1
ATOM 1830 C CA . CYS B 1 90 ? -2.086 13.18 8.219 1 93.12 90 CYS B CA 1
ATOM 1831 C C . CYS B 1 90 ? -1.492 12.297 7.133 1 93.12 90 CYS B C 1
ATOM 1833 O O . CYS B 1 90 ? -2.121 12.062 6.098 1 93.12 90 CYS B O 1
ATOM 1835 N N . GLU B 1 91 ? -0.262 11.727 7.488 1 93.5 91 GLU B N 1
ATOM 1836 C CA . GLU B 1 91 ? 0.398 10.859 6.523 1 93.5 91 GLU B CA 1
ATOM 1837 C C . GLU B 1 91 ? -0.376 9.555 6.336 1 93.5 91 GLU B C 1
ATOM 1839 O O . GLU B 1 91 ? -0.448 9.023 5.223 1 93.5 91 GLU B O 1
ATOM 1844 N N . ALA B 1 92 ? -0.922 9.109 7.367 1 95.44 92 ALA B N 1
ATOM 1845 C CA . ALA B 1 92 ? -1.709 7.883 7.293 1 95.44 92 ALA B CA 1
ATOM 1846 C C . ALA B 1 92 ? -2.949 8.078 6.426 1 95.44 92 ALA B C 1
ATOM 1848 O O . ALA B 1 92 ? -3.338 7.176 5.68 1 95.44 92 ALA B O 1
ATOM 1849 N N . VAL B 1 93 ? -3.607 9.25 6.551 1 96 93 VAL B N 1
ATOM 1850 C CA . VAL B 1 93 ? -4.777 9.562 5.734 1 96 93 VAL B CA 1
ATOM 1851 C C . VAL B 1 93 ? -4.391 9.562 4.258 1 96 93 VAL B C 1
ATOM 1853 O O . VAL B 1 93 ? -5.121 9.023 3.42 1 96 93 VAL B O 1
ATOM 1856 N N . VAL B 1 94 ? -3.24 10.141 3.977 1 94.31 94 VAL B N 1
ATOM 1857 C CA . VAL B 1 94 ? -2.754 10.148 2.602 1 94.31 94 VAL B CA 1
ATOM 1858 C C . VAL B 1 94 ? -2.547 8.719 2.115 1 94.31 94 VAL B C 1
ATOM 1860 O O . VAL B 1 94 ? -2.947 8.367 1.002 1 94.31 94 VAL B O 1
ATOM 1863 N N . THR B 1 95 ? -1.907 7.867 2.961 1 95.5 95 THR B N 1
ATOM 1864 C CA . THR B 1 95 ? -1.587 6.488 2.602 1 95.5 95 THR B CA 1
ATOM 1865 C C . THR B 1 95 ? -2.861 5.68 2.367 1 95.5 95 THR B C 1
ATOM 1867 O O . THR B 1 95 ? -2.982 4.98 1.36 1 95.5 95 THR B O 1
ATOM 1870 N N . ILE B 1 96 ? -3.83 5.848 3.301 1 96.69 96 ILE B N 1
ATOM 1871 C CA . ILE B 1 96 ? -5.059 5.07 3.18 1 96.69 96 ILE B CA 1
ATOM 1872 C C . ILE B 1 96 ? -5.859 5.551 1.972 1 96.69 96 ILE B C 1
ATOM 1874 O O . ILE B 1 96 ? -6.52 4.754 1.299 1 96.69 96 ILE B O 1
ATOM 1878 N N . THR B 1 97 ? -5.824 6.914 1.669 1 96.06 97 THR B N 1
ATOM 1879 C CA . THR B 1 97 ? -6.496 7.449 0.493 1 96.06 97 THR B CA 1
ATOM 1880 C C . THR B 1 97 ? -5.895 6.879 -0.786 1 96.06 97 THR B C 1
ATOM 1882 O O . THR B 1 97 ? -6.621 6.438 -1.679 1 96.06 97 THR B O 1
ATOM 1885 N N . TYR B 1 98 ? -4.582 6.898 -0.78 1 93.12 98 TYR B N 1
ATOM 1886 C CA . TYR B 1 98 ? -3.891 6.383 -1.955 1 93.12 98 TYR B CA 1
ATOM 1887 C C . TYR B 1 98 ? -4.199 4.902 -2.164 1 93.12 98 TYR B C 1
ATOM 1889 O O . TYR B 1 98 ? -4.434 4.465 -3.293 1 93.12 98 TYR B O 1
ATOM 1897 N N . GLU B 1 99 ? -4.121 4.105 -1.066 1 94.81 99 GLU B N 1
ATOM 1898 C CA . GLU B 1 99 ? -4.422 2.68 -1.145 1 94.81 99 GLU B CA 1
ATOM 1899 C C . GLU B 1 99 ? -5.848 2.441 -1.632 1 94.81 99 GLU B C 1
ATOM 1901 O O . GLU B 1 99 ? -6.082 1.583 -2.484 1 94.81 99 GLU B O 1
ATOM 1906 N N . ALA B 1 100 ? -6.734 3.229 -1.093 1 97.19 100 ALA B N 1
ATOM 1907 C CA . ALA B 1 100 ? -8.125 3.098 -1.507 1 97.19 100 ALA B CA 1
ATOM 1908 C C . ALA B 1 100 ? -8.289 3.391 -2.996 1 97.19 100 ALA B C 1
ATOM 1910 O O . ALA B 1 100 ? -8.922 2.621 -3.721 1 97.19 100 ALA B O 1
ATOM 1911 N N . GLN B 1 101 ? -7.707 4.461 -3.459 1 95.44 101 GLN B N 1
ATOM 1912 C CA . GLN B 1 101 ? -7.812 4.867 -4.855 1 95.44 101 GLN B CA 1
ATOM 1913 C C . GLN B 1 101 ? -7.156 3.844 -5.777 1 95.44 101 GLN B C 1
ATOM 1915 O O . GLN B 1 101 ? -7.664 3.559 -6.863 1 95.44 101 GLN B O 1
ATOM 1920 N N . SER B 1 102 ? -6 3.332 -5.312 1 93.56 102 SER B N 1
ATOM 1921 C CA . SER B 1 102 ? -5.297 2.334 -6.113 1 93.56 102 SER B CA 1
ATOM 1922 C C . SER B 1 102 ? -6.129 1.068 -6.277 1 93.56 102 SER B C 1
ATOM 1924 O O . SER B 1 102 ? -6.191 0.496 -7.367 1 93.56 102 SER B O 1
ATOM 1926 N N . ARG B 1 103 ? -6.793 0.635 -5.195 1 94.44 103 ARG B N 1
ATOM 1927 C CA . ARG B 1 103 ? -7.621 -0.567 -5.242 1 94.44 103 ARG B CA 1
ATOM 1928 C C . ARG B 1 103 ? -8.852 -0.35 -6.117 1 94.44 103 ARG B C 1
ATOM 1930 O O . ARG B 1 103 ? -9.336 -1.286 -6.754 1 94.44 103 ARG B O 1
ATOM 1937 N N . LEU B 1 104 ? -9.328 0.925 -6.16 1 96.25 104 LEU B N 1
ATOM 1938 C CA . LEU B 1 104 ? -10.477 1.23 -7.008 1 96.25 104 LEU B CA 1
ATOM 1939 C C . LEU B 1 104 ? -10.078 1.282 -8.477 1 96.25 104 LEU B C 1
ATOM 1941 O O . LEU B 1 104 ? -10.836 0.855 -9.352 1 96.25 104 LEU B O 1
ATOM 1945 N N . ARG B 1 105 ? -8.93 1.808 -8.789 1 95.75 105 ARG B N 1
ATOM 1946 C CA . ARG B 1 105 ? -8.445 1.948 -10.156 1 95.75 105 ARG B CA 1
ATOM 1947 C C . ARG B 1 105 ? -8.016 0.602 -10.727 1 95.75 105 ARG B C 1
ATOM 1949 O O . ARG B 1 105 ? -8.234 0.319 -11.906 1 95.75 105 ARG B O 1
ATOM 1956 N N . ASP B 1 106 ? -7.281 -0.162 -9.875 1 94.31 106 ASP B N 1
ATOM 1957 C CA . ASP B 1 106 ? -6.789 -1.483 -10.25 1 94.31 106 ASP B CA 1
ATOM 1958 C C . ASP B 1 106 ? -7.145 -2.523 -9.188 1 94.31 106 ASP B C 1
ATOM 1960 O O . ASP B 1 106 ? -6.336 -2.818 -8.305 1 94.31 106 ASP B O 1
ATOM 1964 N N . PRO B 1 107 ? -8.312 -3.146 -9.336 1 92.69 107 PRO B N 1
ATOM 1965 C CA . PRO B 1 107 ? -8.781 -4.066 -8.297 1 92.69 107 PRO B CA 1
ATOM 1966 C C . PRO B 1 107 ? -7.949 -5.344 -8.219 1 92.69 107 PRO B C 1
ATOM 1968 O O . PRO B 1 107 ? -7.977 -6.039 -7.199 1 92.69 107 PRO B O 1
ATOM 1971 N N . VAL B 1 108 ? -7.227 -5.605 -9.219 1 92.81 108 VAL B N 1
ATOM 1972 C CA . VAL B 1 108 ? -6.48 -6.855 -9.258 1 92.81 108 VAL B CA 1
ATOM 1973 C C . VAL B 1 108 ? -5.145 -6.684 -8.531 1 92.81 108 VAL B C 1
ATOM 1975 O O . VAL B 1 108 ? -4.891 -7.352 -7.527 1 92.81 108 VAL B O 1
ATOM 1978 N N . TYR B 1 109 ? -4.375 -5.703 -8.898 1 92.69 109 TYR B N 1
ATOM 1979 C CA . TYR B 1 109 ? -3.014 -5.594 -8.391 1 92.69 109 TYR B CA 1
ATOM 1980 C C . TYR B 1 109 ? -2.947 -4.625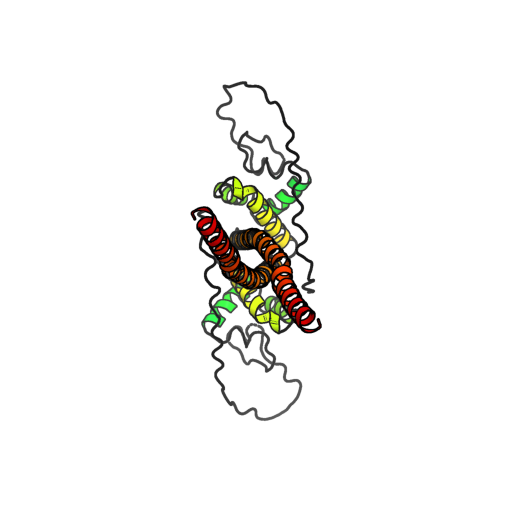 -7.215 1 92.69 109 TYR B C 1
ATOM 1982 O O . TYR B 1 109 ? -1.996 -4.652 -6.43 1 92.69 109 TYR B O 1
ATOM 1990 N N . GLY B 1 110 ? -3.934 -3.777 -7.176 1 91.5 110 GLY B N 1
ATOM 1991 C CA . GLY B 1 110 ? -3.928 -2.828 -6.074 1 91.5 110 GLY B CA 1
ATOM 1992 C C . GLY B 1 110 ? -2.678 -1.97 -6.031 1 91.5 110 GLY B C 1
ATOM 1993 O O . GLY B 1 110 ? -2.338 -1.312 -7.02 1 91.5 110 GLY B O 1
ATOM 1994 N N . CYS B 1 111 ? -1.97 -2.078 -4.996 1 92.88 111 CYS B N 1
ATOM 1995 C CA . CYS B 1 111 ? -0.844 -1.177 -4.773 1 92.88 111 CYS B CA 1
ATOM 1996 C C . CYS B 1 111 ? 0.476 -1.861 -5.105 1 92.88 111 CYS B C 1
ATOM 1998 O O . CYS B 1 111 ? 1.544 -1.379 -4.727 1 92.88 111 CYS B O 1
ATOM 2000 N N . VAL B 1 112 ? 0.468 -2.973 -5.844 1 94 112 VAL B N 1
ATOM 2001 C CA . VAL B 1 112 ? 1.669 -3.75 -6.133 1 94 112 VAL B CA 1
ATOM 2002 C C . VAL B 1 112 ? 2.713 -2.859 -6.801 1 94 112 VAL B C 1
ATOM 2004 O O . VAL B 1 112 ? 3.875 -2.834 -6.387 1 94 112 VAL B O 1
ATOM 2007 N N . ALA B 1 113 ? 2.238 -2.086 -7.746 1 91.56 113 ALA B N 1
ATOM 2008 C CA . ALA B 1 113 ? 3.168 -1.229 -8.477 1 91.56 113 ALA B CA 1
ATOM 2009 C C . ALA B 1 113 ? 3.748 -0.148 -7.57 1 91.56 113 ALA B C 1
ATOM 2011 O O . ALA B 1 113 ? 4.934 0.179 -7.664 1 91.56 113 ALA B O 1
ATOM 2012 N N . GLN B 1 114 ? 2.908 0.414 -6.797 1 92.5 114 GLN B N 1
ATOM 2013 C CA . GLN B 1 114 ? 3.346 1.469 -5.887 1 92.5 114 GLN B CA 1
ATOM 2014 C C . GLN B 1 114 ? 4.32 0.928 -4.844 1 92.5 114 GLN B C 1
ATOM 2016 O O . GLN B 1 114 ? 5.34 1.56 -4.555 1 92.5 114 GLN B O 1
ATOM 2021 N N . ILE B 1 115 ? 4.004 -0.187 -4.25 1 94.38 115 ILE B N 1
ATOM 2022 C CA . ILE B 1 115 ? 4.871 -0.803 -3.254 1 94.38 115 ILE B CA 1
ATOM 2023 C C . ILE B 1 115 ? 6.227 -1.125 -3.879 1 94.38 115 ILE B C 1
ATOM 2025 O O . ILE B 1 115 ? 7.273 -0.838 -3.291 1 94.38 115 ILE B O 1
ATOM 2029 N N . PHE B 1 116 ? 6.203 -1.694 -5.105 1 94.88 116 PHE B N 1
ATOM 2030 C CA . PHE B 1 116 ? 7.434 -2.014 -5.82 1 94.88 116 PHE B CA 1
ATOM 2031 C C . PHE B 1 116 ? 8.281 -0.764 -6.027 1 94.88 116 PHE B C 1
ATOM 2033 O O . PHE B 1 116 ? 9.484 -0.777 -5.77 1 94.88 116 PHE B O 1
ATOM 2040 N N . ALA B 1 117 ? 7.629 0.351 -6.422 1 93.44 117 ALA B N 1
ATOM 2041 C CA . ALA B 1 117 ? 8.336 1.608 -6.648 1 93.44 117 ALA B CA 1
ATOM 2042 C C . ALA B 1 117 ? 8.953 2.131 -5.352 1 93.44 117 ALA B C 1
ATOM 2044 O O . ALA B 1 117 ? 10.094 2.596 -5.344 1 93.44 117 ALA B O 1
ATOM 2045 N N . LEU B 1 118 ? 8.219 2.09 -4.254 1 93.44 118 LEU B N 1
ATOM 2046 C CA . LEU B 1 118 ? 8.719 2.545 -2.963 1 93.44 118 LEU B CA 1
ATOM 2047 C C . LEU B 1 118 ? 9.914 1.706 -2.514 1 93.44 118 LEU B C 1
ATOM 2049 O O . LEU B 1 118 ? 10.906 2.246 -2.031 1 93.44 118 LEU B O 1
ATOM 2053 N N . GLN B 1 119 ? 9.812 0.389 -2.777 1 92.25 119 GLN B N 1
ATOM 2054 C CA . GLN B 1 119 ? 10.898 -0.511 -2.424 1 92.25 119 GLN B CA 1
ATOM 2055 C C . GLN B 1 119 ? 12.156 -0.205 -3.244 1 92.25 119 GLN B C 1
ATOM 2057 O O . GLN B 1 119 ? 13.266 -0.206 -2.713 1 92.25 119 GLN B O 1
ATOM 2062 N N . GLN B 1 120 ? 11.961 0.08 -4.496 1 90.94 120 GLN B N 1
ATOM 2063 C CA . GLN B 1 120 ? 13.094 0.433 -5.352 1 90.94 120 GLN B CA 1
ATOM 2064 C C . GLN B 1 120 ? 13.742 1.734 -4.887 1 90.94 120 GLN B C 1
ATOM 2066 O O . GLN B 1 120 ? 14.969 1.858 -4.898 1 90.94 120 GLN B O 1
ATOM 2071 N N . GLN B 1 121 ? 12.852 2.641 -4.469 1 90.81 121 GLN B N 1
ATOM 2072 C CA . GLN B 1 121 ? 13.375 3.912 -3.977 1 90.81 121 GLN B CA 1
ATOM 2073 C C . GLN B 1 121 ? 14.234 3.709 -2.73 1 90.81 121 GLN B C 1
ATOM 2075 O O . GLN B 1 121 ? 15.336 4.25 -2.635 1 90.81 121 GLN B O 1
ATOM 2080 N N . VAL B 1 122 ? 13.773 2.916 -1.842 1 92.38 122 VAL B N 1
ATOM 2081 C CA . VAL B 1 122 ? 14.516 2.641 -0.615 1 92.38 122 VAL B CA 1
ATOM 2082 C C . VAL B 1 122 ? 15.828 1.932 -0.95 1 92.38 122 VAL B C 1
ATOM 2084 O O . VAL B 1 122 ? 16.875 2.273 -0.409 1 92.38 122 VAL B O 1
ATOM 2087 N N . ARG B 1 123 ? 15.766 1.047 -1.909 1 90.5 123 ARG B N 1
ATOM 2088 C CA . ARG B 1 123 ? 16.938 0.283 -2.299 1 90.5 123 ARG B CA 1
ATOM 2089 C C . ARG B 1 123 ? 18 1.19 -2.912 1 90.5 123 ARG B C 1
ATOM 2091 O O . ARG B 1 123 ? 19.203 0.98 -2.707 1 90.5 123 ARG B O 1
ATOM 2098 N N . ARG B 1 124 ? 17.547 2.168 -3.557 1 88.19 124 ARG B N 1
ATOM 2099 C CA . ARG B 1 124 ? 18.469 3.074 -4.219 1 88.19 124 ARG B CA 1
ATOM 2100 C C . ARG B 1 124 ? 19.047 4.086 -3.234 1 88.19 124 ARG B C 1
ATOM 2102 O O . ARG B 1 124 ? 20.203 4.484 -3.354 1 88.19 124 ARG B O 1
ATOM 2109 N N . LEU B 1 125 ? 18.266 4.395 -2.229 1 89.25 125 LEU B N 1
ATOM 2110 C CA . LEU B 1 125 ? 18.656 5.457 -1.309 1 89.25 125 LEU B CA 1
ATOM 2111 C C . LEU B 1 125 ? 19.578 4.914 -0.216 1 89.25 125 LEU B C 1
ATOM 2113 O O . LEU B 1 125 ? 20.484 5.609 0.23 1 89.25 125 LEU B O 1
ATOM 2117 N N . VAL B 1 126 ? 19.484 3.738 0.125 1 90 126 VAL B N 1
ATOM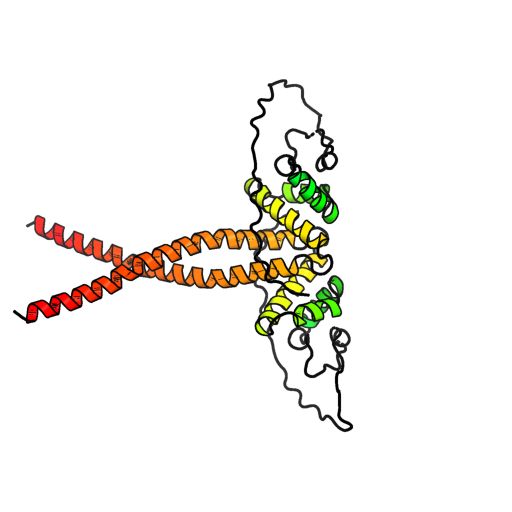 2118 C CA . VAL B 1 126 ? 20.156 3.186 1.295 1 90 126 VAL B CA 1
ATOM 2119 C C . VAL B 1 126 ? 21.656 3.123 1.041 1 90 126 VAL B C 1
ATOM 2121 O O . VAL B 1 126 ? 22.453 3.623 1.843 1 90 126 VAL B O 1
ATOM 2124 N N . PRO B 1 127 ? 22.047 2.523 -0.1 1 86.44 127 PRO B N 1
ATOM 2125 C CA . PRO B 1 127 ? 23.5 2.502 -0.318 1 86.44 127 PRO B CA 1
ATOM 2126 C C . PRO B 1 127 ? 24.094 3.902 -0.428 1 86.44 127 PRO B C 1
ATOM 2128 O O . PRO B 1 127 ? 25.219 4.133 0.018 1 86.44 127 PRO B O 1
ATOM 2131 N N . PHE B 1 128 ? 23.359 4.746 -0.963 1 82.5 128 PHE B N 1
ATOM 2132 C CA . PHE B 1 128 ? 23.828 6.121 -1.067 1 82.5 128 PHE B CA 1
ATOM 2133 C C . PHE B 1 128 ? 23.953 6.754 0.313 1 82.5 128 PHE B C 1
ATOM 2135 O O . PHE B 1 128 ? 24.938 7.457 0.588 1 82.5 128 PHE B O 1
ATOM 2142 N N . PHE B 1 129 ? 23.047 6.5 1.146 1 83.94 129 PHE B N 1
ATOM 2143 C CA . PHE B 1 129 ? 23.094 6.992 2.516 1 83.94 129 PHE B CA 1
ATOM 2144 C C . PHE B 1 129 ? 24.328 6.48 3.238 1 83.94 129 PHE B C 1
ATOM 2146 O O . PHE B 1 129 ? 25.062 7.254 3.848 1 83.94 129 PHE B O 1
ATOM 2153 N N . PHE B 1 130 ? 24.578 5.227 3.074 1 85.19 130 PHE B N 1
ATOM 2154 C CA . PHE B 1 130 ? 25.719 4.656 3.777 1 85.19 130 PHE B CA 1
ATOM 2155 C C . PHE B 1 130 ? 27.031 5.168 3.191 1 85.19 130 PHE B C 1
ATOM 2157 O O . PHE B 1 130 ? 27.984 5.449 3.928 1 85.19 130 PHE B O 1
ATOM 2164 N N . PHE B 1 131 ? 27.062 5.383 1.875 1 85.06 131 PHE B N 1
ATOM 2165 C CA . PHE B 1 131 ? 28.25 5.93 1.235 1 85.06 131 PHE B CA 1
ATOM 2166 C C . PHE B 1 131 ? 28.531 7.34 1.736 1 85.06 131 PHE B C 1
ATOM 2168 O O . PHE B 1 131 ? 29.641 7.629 2.201 1 85.06 131 PHE B O 1
ATOM 2175 N N . PHE B 1 132 ? 27.531 8.141 1.792 1 82.88 132 PHE B N 1
ATOM 2176 C CA . PHE B 1 132 ? 27.719 9.531 2.174 1 82.88 132 PHE B CA 1
ATOM 2177 C C . PHE B 1 132 ? 27.922 9.664 3.678 1 82.88 132 PHE B C 1
ATOM 2179 O O . PHE B 1 132 ? 28.672 10.523 4.133 1 82.88 132 PHE B O 1
ATOM 2186 N N . PHE B 1 133 ? 27.297 8.758 4.395 1 82.31 133 PHE B N 1
ATOM 2187 C CA . PHE B 1 133 ? 27.484 8.703 5.84 1 82.31 133 PHE B CA 1
ATOM 2188 C C . PHE B 1 133 ? 28.922 8.352 6.188 1 82.31 133 PHE B C 1
ATOM 2190 O O . PHE B 1 133 ? 29.562 9.023 7.004 1 82.31 133 PHE B O 1
ATOM 2197 N N . PHE B 1 134 ? 29.453 7.387 5.523 1 82.81 134 PHE B N 1
ATOM 2198 C CA . PHE B 1 134 ? 30.828 6.957 5.738 1 82.81 134 PHE B CA 1
ATOM 2199 C C . PHE B 1 134 ? 31.812 8.047 5.316 1 82.81 134 PHE B C 1
ATOM 2201 O O . PHE B 1 134 ? 32.75 8.359 6.055 1 82.81 134 PHE B O 1
ATOM 2208 N N . PHE B 1 135 ? 31.609 8.617 4.207 1 76.88 135 PHE B N 1
ATOM 2209 C CA . PHE B 1 135 ? 32.469 9.68 3.705 1 76.88 135 PHE B CA 1
ATOM 2210 C C . PHE B 1 135 ? 32.469 10.883 4.645 1 76.88 135 PHE B C 1
ATOM 2212 O O . PHE B 1 135 ? 33.5 11.469 4.926 1 76.88 135 PHE B O 1
ATOM 2219 N N . PHE B 1 136 ? 31.312 11.211 5.203 1 78.12 136 PHE B N 1
ATOM 2220 C CA . PHE B 1 136 ? 31.141 12.336 6.121 1 78.12 136 PHE B CA 1
ATOM 2221 C C . PHE B 1 136 ? 31.906 12.086 7.418 1 78.12 136 PHE B C 1
ATOM 2223 O O . PHE B 1 136 ? 32.656 12.961 7.879 1 78.12 136 PHE B O 1
ATOM 2230 N N . PHE B 1 137 ? 31.844 10.953 7.977 1 77.75 137 PHE B N 1
ATOM 2231 C CA . PHE B 1 137 ? 32.469 10.688 9.273 1 77.75 137 PHE B CA 1
ATOM 2232 C C . PHE B 1 137 ? 33.969 10.43 9.125 1 77.75 137 PHE B C 1
ATOM 2234 O O . PHE B 1 137 ? 34.719 10.648 10.055 1 77.75 137 PHE B O 1
ATOM 2241 N N . HIS B 1 138 ? 34.344 10.047 7.988 1 75.38 138 HIS B N 1
ATOM 2242 C CA . HIS B 1 138 ? 35.781 9.828 7.781 1 75.38 138 HIS B CA 1
ATOM 2243 C C . HIS B 1 138 ? 36.5 11.133 7.418 1 75.38 138 HIS B C 1
ATOM 2245 O O . HIS B 1 138 ? 37.688 11.297 7.699 1 75.38 138 HIS B O 1
ATOM 2251 N N . LEU B 1 139 ? 35.812 12 6.883 1 64.88 139 LEU B N 1
ATOM 2252 C CA . LEU B 1 139 ? 36.406 13.266 6.512 1 64.88 139 LEU B CA 1
ATOM 2253 C C . LEU B 1 139 ? 36.344 14.258 7.668 1 64.88 139 LEU B C 1
ATOM 2255 O O . LEU B 1 139 ? 37.125 15.211 7.719 1 64.88 139 LEU B O 1
ATOM 2259 N N . LEU B 1 140 ? 35.5 14.109 8.531 1 64.19 140 LEU B N 1
ATOM 2260 C CA . LEU B 1 140 ? 35.375 15.023 9.664 1 64.19 140 LEU B CA 1
ATOM 2261 C C . LEU B 1 140 ? 36.625 14.969 10.539 1 64.19 140 LEU B C 1
ATOM 2263 O O . LEU B 1 140 ? 37.031 15.992 11.078 1 64.19 140 LEU B O 1
ATOM 2267 N N . PRO B 1 141 ? 37.156 13.875 11.023 1 58.59 141 PRO B N 1
ATOM 2268 C CA . PRO B 1 141 ? 38.344 14.039 11.898 1 58.59 141 PRO B CA 1
ATOM 2269 C C . PRO B 1 141 ? 39.438 14.898 11.273 1 58.59 141 PRO B C 1
ATOM 2271 O O . PRO B 1 141 ? 40.156 15.578 11.992 1 58.59 141 PRO B O 1
ATOM 2274 N N . CYS B 1 142 ? 39.688 14.719 10.047 1 51.66 142 CYS B N 1
ATOM 2275 C CA . CYS B 1 142 ? 40.938 15.352 9.617 1 51.66 142 CYS B CA 1
ATOM 2276 C C . CYS B 1 142 ? 40.844 16.859 9.734 1 51.66 142 CYS B C 1
ATOM 2278 O O . CYS B 1 142 ? 41.844 17.547 9.922 1 51.66 142 CYS B O 1
ATOM 2280 N N . ARG B 1 143 ? 39.75 17.422 9.523 1 51.75 143 ARG B N 1
ATOM 2281 C CA . ARG B 1 143 ? 39.75 18.875 9.547 1 51.75 143 ARG B CA 1
ATOM 2282 C C . ARG B 1 143 ? 39.781 19.406 10.984 1 51.75 143 ARG B C 1
ATOM 2284 O O . ARG B 1 143 ? 40.406 20.422 11.258 1 51.75 143 ARG B O 1
ATOM 2291 N N . SER B 1 144 ? 39.219 18.75 11.867 1 50.19 144 SER B N 1
ATOM 2292 C CA . SER B 1 144 ? 39.25 19.281 13.227 1 50.19 144 SER B CA 1
ATOM 2293 C C . SER B 1 144 ? 40.594 18.969 13.898 1 50.19 144 SER B C 1
ATOM 2295 O O . SER B 1 144 ? 41.062 19.719 14.758 1 50.19 144 SER B O 1
ATOM 2297 N N . LEU B 1 145 ? 41.125 17.875 13.609 1 51.16 145 LEU B N 1
ATOM 2298 C CA . LEU B 1 145 ? 42.406 17.547 14.227 1 51.16 145 LEU B CA 1
ATOM 2299 C C . LEU B 1 145 ? 43.5 18.453 13.688 1 51.16 145 LEU B C 1
ATOM 2301 O O . LEU B 1 145 ? 44.438 18.797 14.406 1 51.16 145 LEU B O 1
ATOM 2305 N N . LEU B 1 146 ? 43.438 18.844 12.547 1 49.19 146 LEU B N 1
ATOM 2306 C CA . LEU B 1 146 ? 44.469 19.719 11.977 1 49.19 146 LEU B CA 1
ATOM 2307 C C . LEU B 1 146 ? 44.312 21.141 12.523 1 49.19 146 LEU B C 1
ATOM 2309 O O . LEU B 1 146 ? 45.312 21.828 12.719 1 49.19 146 LEU B O 1
ATOM 2313 N N . ARG B 1 147 ? 43.125 21.469 12.781 1 51.72 147 ARG B N 1
ATOM 2314 C CA . ARG B 1 147 ? 42.969 22.797 13.367 1 51.72 147 ARG B CA 1
ATOM 2315 C C . ARG B 1 147 ? 43.469 22.828 14.812 1 51.72 147 ARG B C 1
ATOM 2317 O O . ARG B 1 147 ? 44.062 23.812 15.258 1 51.72 147 ARG B O 1
ATOM 2324 N N . LEU B 1 148 ? 43.312 21.781 15.484 1 53.38 148 LEU B N 1
ATOM 2325 C CA . LEU B 1 148 ? 43.75 21.766 16.875 1 53.38 148 LEU B CA 1
ATOM 2326 C C . LEU B 1 148 ? 45.281 21.734 16.938 1 53.38 148 LEU B C 1
ATOM 2328 O O . LEU B 1 148 ? 45.875 22.312 17.844 1 53.38 148 LEU B O 1
ATOM 2332 N N . ARG B 1 149 ? 45.812 21.156 15.992 1 54.28 149 ARG B N 1
ATOM 2333 C CA . ARG B 1 149 ? 47.281 21.094 16.031 1 54.28 149 ARG B CA 1
ATOM 2334 C C . ARG B 1 149 ? 47.906 22.438 15.688 1 54.28 149 ARG B C 1
ATOM 2336 O O . ARG B 1 149 ? 48.938 22.797 16.219 1 54.28 149 ARG B O 1
ATOM 2343 N N . SER B 1 150 ? 47.188 23.125 14.875 1 53.62 150 SER B N 1
ATOM 2344 C CA . SER B 1 150 ? 47.781 24.406 14.484 1 53.62 150 SER B CA 1
ATOM 2345 C C . SER B 1 150 ? 47.656 25.422 15.602 1 53.62 150 SER B C 1
ATOM 2347 O O . SER B 1 150 ? 48.562 26.219 15.844 1 53.62 150 SER B O 1
ATOM 2349 N N . THR B 1 151 ? 46.531 25.312 16.328 1 56.41 151 THR B N 1
ATOM 2350 C CA . THR B 1 151 ? 46.344 26.281 17.391 1 56.41 151 THR B CA 1
ATOM 2351 C C . THR B 1 151 ? 47.25 25.969 18.578 1 56.41 151 THR B C 1
ATOM 2353 O O .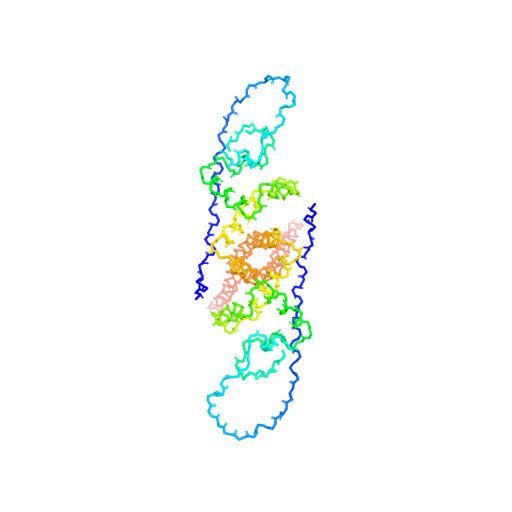 THR B 1 151 ? 47.688 26.875 19.297 1 56.41 151 THR B O 1
ATOM 2356 N N . ASN B 1 152 ? 47.562 24.812 18.781 1 56.03 152 ASN B N 1
ATOM 2357 C CA . ASN B 1 152 ? 48.469 24.5 19.891 1 56.03 152 ASN B CA 1
ATOM 2358 C C . ASN B 1 152 ? 49.906 24.938 19.609 1 56.03 152 ASN B C 1
ATOM 2360 O O . ASN B 1 152 ? 50.625 25.312 20.531 1 56.03 152 ASN B O 1
ATOM 2364 N N . HIS B 1 153 ? 50.281 25 18.375 1 56.47 153 HIS B N 1
ATOM 2365 C CA . HIS B 1 153 ? 51.625 25.422 18.031 1 56.47 153 HIS B CA 1
ATOM 2366 C C . HIS B 1 153 ? 51.781 26.938 18.141 1 56.47 153 HIS B C 1
ATOM 2368 O O . HIS B 1 153 ? 52.875 27.438 18.453 1 56.47 153 HIS B O 1
ATOM 2374 N N . LEU B 1 154 ? 50.688 27.688 18.016 1 55.38 154 LEU B N 1
ATOM 2375 C CA . LEU B 1 154 ? 50.781 29.141 18.125 1 55.38 154 LEU B CA 1
ATOM 2376 C C . LEU B 1 154 ? 50.812 29.578 19.594 1 55.38 154 LEU B C 1
ATOM 2378 O O . LEU B 1 154 ? 51.469 30.562 19.938 1 55.38 154 LEU B O 1
ATOM 2382 N N . ALA B 1 155 ? 50.219 28.875 20.422 1 57.47 155 ALA B N 1
ATOM 2383 C CA . ALA B 1 155 ? 50.219 29.234 21.844 1 57.47 155 ALA B CA 1
ATOM 2384 C C . ALA B 1 155 ? 51.594 28.984 22.484 1 57.47 155 ALA B C 1
ATOM 2386 O O . ALA B 1 155 ? 51.938 29.625 23.469 1 57.47 155 ALA B O 1
ATOM 2387 N N . ALA B 1 156 ? 52.188 28.141 21.922 1 58.22 156 ALA B N 1
ATOM 2388 C CA . ALA B 1 156 ? 53.5 27.844 22.5 1 58.22 156 ALA B CA 1
ATOM 2389 C C . ALA B 1 156 ? 54.5 28.938 22.156 1 58.22 156 ALA B C 1
ATOM 2391 O O . ALA B 1 156 ? 55.406 29.219 22.938 1 58.22 156 ALA B O 1
ATOM 2392 N N . MET B 1 157 ? 54.125 29.562 21.078 1 55.25 157 MET B N 1
ATOM 2393 C CA . MET B 1 157 ? 55.125 30.578 20.703 1 55.25 157 MET B CA 1
ATOM 2394 C C . MET B 1 157 ? 54.969 31.828 21.547 1 55.25 157 MET B C 1
ATOM 2396 O O . MET B 1 157 ? 55.875 32.625 21.672 1 55.25 157 MET B O 1
ATOM 2400 N N . ASP B 1 158 ? 53.656 32.062 22.078 1 54.41 158 ASP B N 1
ATOM 2401 C CA . ASP B 1 158 ? 53.531 33.344 22.797 1 54.41 158 ASP B CA 1
ATOM 2402 C C . ASP B 1 158 ? 54.031 33.219 24.234 1 54.41 158 ASP B C 1
ATOM 2404 O O . ASP B 1 158 ? 54.156 34.219 24.938 1 54.41 158 ASP B O 1
ATOM 2408 N N . ALA B 1 159 ? 54.156 31.969 24.688 1 52.97 159 ALA B N 1
ATOM 2409 C CA . ALA B 1 159 ? 54.625 31.875 26.078 1 52.97 159 ALA B CA 1
ATOM 2410 C C . ALA B 1 159 ? 56.125 32 26.188 1 52.97 159 ALA B C 1
ATOM 2412 O O . ALA B 1 159 ? 56.688 32.219 27.266 1 52.97 159 ALA B O 1
ATOM 2413 N N . SER B 1 160 ? 56.844 32.188 25.109 1 41.34 160 SER B N 1
ATOM 2414 C CA . SER B 1 160 ? 58.219 32.5 25.438 1 41.34 160 SER B CA 1
ATOM 2415 C C . SER B 1 160 ? 58.469 34 25.469 1 41.34 160 SER B C 1
ATOM 2417 O O . SER B 1 160 ? 57.875 34.75 24.688 1 41.34 160 SER B O 1
#

Organism: Aegilops tauschii subsp. strangulata (NCBI:txid200361)

Secondary structure (DSSP, 8-state):
--------------------------S--S---------TTTT----TT-SSTTTS-SHHHHHHHHHHHHHT-HHHHHHHHHTS-HHHHHHHHHHHHHHHHHHHH-TTTTTHHHHHHHHHHHHHHHHHHHHHHHHHHHHHHHHHHHHHHHHHHHHHHHH-/------------------------------S-----SSSGGG-----TT-SSTTTS-SHHHHHHHHHHHHHT-HHHHHHHHHTS-HHHHHHHHHHHHHHHHHHHH-TTTTTHHHHHHHHHHHHHHHHHHHHHHHHHHHHHHHHHHHHHHHHHHHHHHH--

Sequence (320 aa):
VVLDRQAPSALGTIDGSAAAAAAAGGVAAGVAGSPCGACKFLRRRCVAECVFAPYFSSDQGAARFAAIHKVFGASNAAKLLAHLPLADRCEAVVTITYEAQSRLRDPVYGCVAQIFALQQQVRRLVPFFFFFFFFFFHLLPCRSLLRLRSTNHLAAMDASVVLDRQAPSALGTIDGSAAAAAAAGGVAAGVAGSPCGACKFLRRRCVAECVFAPYFSSDQGAARFAAIHKVFGASNAAKLLAHLPLADRCEAVVTITYEAQSRLRDPVYGCVAQIFALQQQVRRLVPFFFFFFFFFFHLLPCRSLLRLRSTNHLAAMDAS

InterPro domains:
  IPR004883 Lateral organ boundaries, LOB [PF03195] (35-125)
  IPR004883 Lateral organ boundaries, LOB [PS50891] (34-136)

Radius of gyration: 29.08 Å; Cα contacts (8 Å, |Δi|>4): 241; chains: 2; bounding box: 88×72×62 Å

Nearest PDB structures (foldseek):
  5ly0-assembly1_B  TM=7.605E-01  e=8.132E-07  Triticum turgidum
  5ly0-assembly1_B  TM=7.599E-01  e=9.002E-07  Triticum turgidum

Foldseek 3Di:
DPLPPPDPPPLPDPPQPDDDDPDDDDDDDDDPQAAPPVRVLCPHPHDPPHLLCSQQPDPVSSVLVVLLCVQQNSVRLSVVLVPDDPVCNNVVSSVSSQQSVQCVVPVPCRCVSVVVVVVVVCVVVVVVVVVVVVVVVVPVVVVVVVVVVVVVVVVVVVVD/DPLPPPDPPPLPDPPQPPDPPPDDDDPPCPPPQDDDDVGVLLVHPDDPVRLQCSQQPDPVSSVLVVLLCVQQNSVRLSVVLVPDDPVCSNVVSSVSSQQSVQCVVPVPCRCVSVVVVVVVVCVVVVVVVVVVVVVVVVPVVVVVVVVVVVVVVVVVVVVD